Protein AF-A0AA40E5I1-F1 (afdb_monomer_lite)

Foldseek 3Di:
DLLLVCLLQAVVLSLLLQLQADDDDDDPVQPDPDLPSLAQDPCLPPVVPDDVVVQLVVLVVSVVLSVVLNVLLQVLLLVLLVQWAFQVCRPCSCLSVVLSVLSSVLSVLVSVLSVVFWDWDQVPDDRDNSGALLNRPRTDTDGDDDDPVSVVSVVVSVVSVVVSVVSCCNRVVRIDGPDPVVVCVSVVSSVVSNVSSVVSSVRSSVSSSSD

Organism: NCBI:txid1954250

Sequence (211 aa):
TGLLYIVGRRPFLAWLLALDSPSIHFSRAFDYRAPHDIPRGAHPERLNQRPPVLCRLIVVVQYVAAIGSVVNVWLQAWELGIQTFCTVAPNFFLAPALWTVLRVFLHLLSMILVRLRIRRNCGGVEAGEFRLCVTQKGVSVDKFKEGMLFVGVAWFLHILYVAHTLFCTLVFSSFVFIGTRDAVGVLSRLMASAICCRVIIMYEISGLREA

Radius of gyration: 19.29 Å; chains: 1; bounding box: 41×41×53 Å

Secondary structure (DSSP, 8-state):
-HHHHHHHH-HHHHHHHHHH-------GGG--SSGGGS---S-THHHHTS-HHHHHHHHHHHHHHHHHHHHHHHHHHHHHHHHEEESS-TT-TTHHHHHHHHHHHHHHHHHHHHHHHEEEEESS----TTS-GGG-TTEEEEEPPPPHHHHHHHHHHHHHHHHHHHHHHHHHHTEEES-HHHHHHHHHHHHHHHHHHHHHHHHHHHHHHH-

Structure (mmCIF, N/CA/C/O backbone):
data_AF-A0AA40E5I1-F1
#
_entry.id   AF-A0AA40E5I1-F1
#
loop_
_atom_site.group_PDB
_atom_site.id
_atom_site.type_symbol
_atom_site.label_atom_id
_atom_site.label_alt_id
_atom_site.label_comp_id
_atom_site.label_asym_id
_atom_site.label_entity_id
_atom_site.label_seq_id
_atom_site.pdbx_PDB_ins_code
_atom_site.Cartn_x
_atom_site.Cartn_y
_atom_site.Cartn_z
_atom_site.occupancy
_atom_site.B_iso_or_equiv
_atom_site.auth_seq_id
_atom_site.auth_com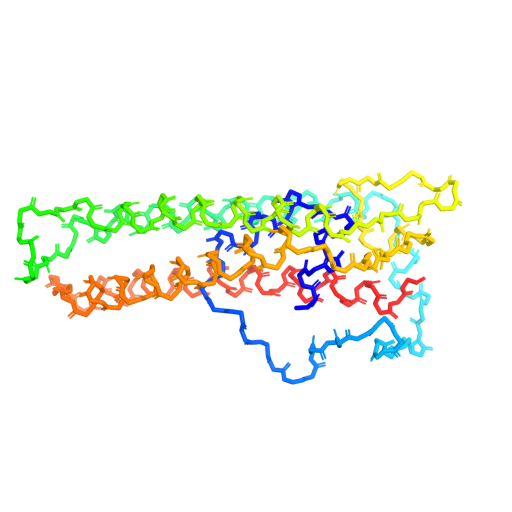p_id
_atom_site.auth_asym_id
_atom_site.auth_atom_id
_atom_site.pdbx_PDB_model_num
ATOM 1 N N . THR A 1 1 ? 12.585 -2.064 -1.015 1.00 47.75 1 THR A N 1
ATOM 2 C CA . THR A 1 1 ? 13.475 -2.055 -2.201 1.00 47.75 1 THR A CA 1
ATOM 3 C C . THR A 1 1 ? 12.876 -2.824 -3.375 1.00 47.75 1 THR A C 1
ATOM 5 O O . THR A 1 1 ? 12.780 -2.232 -4.438 1.00 47.75 1 THR A O 1
ATOM 8 N N . GLY A 1 2 ? 12.336 -4.040 -3.211 1.00 55.56 2 GLY A N 1
ATOM 9 C CA . GLY A 1 2 ? 11.549 -4.717 -4.267 1.00 55.56 2 GLY A CA 1
ATOM 10 C C . GLY A 1 2 ? 10.330 -3.915 -4.762 1.00 55.56 2 GLY A C 1
ATOM 11 O O . GLY A 1 2 ? 10.147 -3.739 -5.963 1.00 55.56 2 GLY A O 1
ATOM 12 N N . LEU A 1 3 ? 9.579 -3.290 -3.842 1.00 65.44 3 LEU A N 1
ATOM 13 C CA . LEU A 1 3 ? 8.501 -2.348 -4.184 1.00 65.44 3 LEU A CA 1
ATOM 14 C C . LEU A 1 3 ? 8.996 -1.178 -5.052 1.00 65.44 3 LEU A C 1
ATOM 16 O O . LEU A 1 3 ? 8.261 -0.725 -5.910 1.00 65.44 3 LEU A O 1
ATOM 20 N N . LEU A 1 4 ? 10.243 -0.715 -4.891 1.00 66.19 4 LEU A N 1
ATOM 21 C CA . LEU A 1 4 ? 10.812 0.382 -5.688 1.00 66.19 4 LEU A CA 1
ATOM 22 C C . LEU A 1 4 ? 10.916 0.002 -7.172 1.00 66.19 4 LEU A C 1
ATOM 24 O O . LEU A 1 4 ? 10.613 0.814 -8.040 1.00 66.19 4 LEU A O 1
ATOM 28 N N . TYR A 1 5 ? 11.317 -1.237 -7.459 1.00 67.31 5 TYR A N 1
ATOM 29 C CA . TYR A 1 5 ? 11.384 -1.758 -8.825 1.00 67.31 5 TYR A CA 1
ATOM 30 C C . TYR A 1 5 ? 9.993 -1.947 -9.427 1.00 67.31 5 TYR A C 1
ATOM 32 O O . TYR A 1 5 ? 9.783 -1.595 -10.587 1.00 67.31 5 TYR A O 1
ATOM 40 N N . ILE A 1 6 ? 9.031 -2.415 -8.623 1.00 73.69 6 ILE A N 1
ATOM 41 C CA . ILE A 1 6 ? 7.625 -2.474 -9.039 1.00 73.69 6 ILE A CA 1
ATOM 42 C C . ILE A 1 6 ? 7.103 -1.052 -9.289 1.00 73.69 6 ILE A C 1
ATOM 44 O O . ILE A 1 6 ? 6.547 -0.813 -10.347 1.00 73.69 6 ILE A O 1
ATOM 48 N N . VAL A 1 7 ? 7.366 -0.065 -8.425 1.00 73.06 7 VAL A N 1
ATOM 49 C CA . VAL A 1 7 ? 7.019 1.353 -8.672 1.00 73.06 7 VAL A CA 1
ATOM 50 C C . VAL A 1 7 ? 7.668 1.860 -9.965 1.00 73.06 7 VAL A C 1
ATOM 52 O O . VAL A 1 7 ? 7.054 2.574 -10.761 1.00 73.06 7 VAL A O 1
ATOM 55 N N . GLY A 1 8 ? 8.906 1.447 -10.216 1.00 72.88 8 GLY A N 1
ATOM 56 C CA . GLY A 1 8 ? 9.648 1.768 -11.424 1.00 72.88 8 GLY A CA 1
ATOM 57 C C . GLY A 1 8 ? 9.057 1.181 -12.705 1.00 72.88 8 GLY A C 1
ATOM 58 O O . GLY A 1 8 ? 9.367 1.707 -13.761 1.00 72.88 8 GLY A O 1
ATOM 59 N N . ARG A 1 9 ? 8.177 0.176 -12.654 1.00 80.12 9 ARG A N 1
ATOM 60 C CA . ARG A 1 9 ? 7.589 -0.482 -13.841 1.00 80.12 9 ARG A CA 1
ATOM 61 C C . ARG A 1 9 ? 6.060 -0.395 -13.899 1.00 80.12 9 ARG A C 1
ATOM 63 O O . ARG A 1 9 ? 5.503 -0.057 -14.940 1.00 80.12 9 ARG A O 1
ATOM 70 N N . ARG A 1 10 ? 5.406 -0.621 -12.762 1.00 85.31 10 ARG A N 1
ATOM 71 C CA . ARG A 1 10 ? 3.957 -0.634 -12.515 1.00 85.31 10 ARG A CA 1
ATOM 72 C C . ARG A 1 10 ? 3.572 0.146 -11.249 1.00 85.31 10 ARG A C 1
ATOM 74 O O . ARG A 1 10 ? 3.307 -0.423 -10.184 1.00 85.31 10 ARG A O 1
ATOM 81 N N . PRO A 1 11 ? 3.623 1.475 -11.311 1.00 83.56 11 PRO A N 1
ATOM 82 C CA . PRO A 1 11 ? 3.452 2.319 -10.150 1.00 83.56 11 PRO A CA 1
ATOM 83 C C . PRO A 1 11 ? 2.036 2.286 -9.580 1.00 83.56 11 PRO A C 1
ATOM 85 O O . PRO A 1 11 ? 1.909 2.412 -8.367 1.00 83.56 11 PRO A O 1
ATOM 88 N N . PHE A 1 12 ? 0.989 2.123 -10.392 1.00 86.44 12 PHE A N 1
ATOM 89 C CA . PHE A 1 12 ? -0.374 2.081 -9.852 1.00 86.44 12 PHE A CA 1
ATOM 90 C C . PHE A 1 12 ? -0.615 0.789 -9.065 1.00 86.44 12 PHE A C 1
ATOM 92 O O . PHE A 1 12 ? -1.098 0.848 -7.935 1.00 86.44 12 PHE A O 1
ATOM 99 N N . LEU A 1 13 ? -0.160 -0.356 -9.584 1.00 87.75 13 LEU A N 1
ATOM 100 C CA . LEU A 1 13 ? -0.174 -1.612 -8.828 1.00 87.75 13 LEU A CA 1
ATOM 101 C C . LEU A 1 13 ? 0.631 -1.492 -7.526 1.00 87.75 13 LEU A C 1
ATOM 103 O O . LEU A 1 13 ? 0.151 -1.873 -6.463 1.00 87.75 13 LEU A O 1
ATOM 107 N N . ALA A 1 14 ? 1.840 -0.929 -7.589 1.00 84.94 14 ALA A N 1
ATOM 108 C CA . ALA A 1 14 ? 2.672 -0.748 -6.403 1.00 84.94 14 ALA A CA 1
ATOM 109 C C . ALA A 1 14 ? 2.014 0.147 -5.344 1.00 84.94 14 ALA A C 1
ATOM 111 O O . ALA A 1 14 ? 2.179 -0.098 -4.152 1.00 84.94 14 ALA A O 1
ATOM 112 N N . TRP A 1 15 ? 1.272 1.170 -5.768 1.00 85.19 15 TRP A N 1
ATOM 113 C CA . TRP A 1 15 ? 0.531 2.040 -4.864 1.00 85.19 15 TRP A CA 1
ATOM 114 C C . TRP A 1 15 ? -0.616 1.295 -4.178 1.00 85.19 15 TRP A C 1
ATOM 116 O O . TRP A 1 15 ? -0.688 1.342 -2.955 1.00 85.19 15 TRP A O 1
ATOM 126 N N . LEU A 1 16 ? -1.429 0.527 -4.916 1.00 88.44 16 LEU A N 1
ATOM 127 C CA . LEU A 1 16 ? -2.484 -0.316 -4.327 1.00 88.44 16 LEU A CA 1
ATOM 128 C C . LEU A 1 16 ? -1.919 -1.298 -3.289 1.00 88.44 16 LEU A C 1
ATOM 130 O O . LEU A 1 16 ? -2.426 -1.393 -2.175 1.00 88.44 16 LEU A O 1
ATOM 134 N N . LEU A 1 17 ? -0.814 -1.970 -3.622 1.00 86.56 17 LEU A N 1
ATOM 135 C CA . LEU A 1 17 ? -0.141 -2.905 -2.714 1.00 86.56 17 LEU A CA 1
ATOM 136 C C . LEU A 1 17 ? 0.448 -2.202 -1.477 1.00 86.56 17 LEU A C 1
ATOM 138 O O . LEU A 1 17 ? 0.515 -2.793 -0.399 1.00 86.56 17 LEU A O 1
ATOM 142 N N . ALA A 1 18 ? 0.872 -0.943 -1.618 1.00 82.12 18 ALA A N 1
ATOM 143 C CA . ALA A 1 18 ? 1.362 -0.132 -0.507 1.00 82.12 18 ALA A CA 1
ATOM 144 C C . ALA A 1 18 ? 0.233 0.331 0.427 1.00 82.12 18 ALA A C 1
ATOM 146 O O . ALA A 1 18 ? 0.450 0.392 1.632 1.00 82.12 18 ALA A O 1
ATOM 147 N N . LEU A 1 19 ? -0.964 0.615 -0.101 1.00 84.19 19 LEU A N 1
ATOM 148 C CA . LEU A 1 19 ? -2.135 0.943 0.721 1.00 84.19 19 LEU A CA 1
ATOM 149 C C . LEU A 1 19 ? -2.529 -0.218 1.640 1.00 84.19 19 LEU A C 1
ATOM 151 O O . LEU A 1 19 ? -2.919 0.002 2.789 1.00 84.19 19 LEU A O 1
ATOM 155 N N . ASP A 1 20 ? -2.401 -1.444 1.141 1.00 79.94 20 ASP A N 1
ATOM 156 C CA . ASP A 1 20 ? -2.775 -2.645 1.875 1.00 79.94 20 ASP A CA 1
ATOM 157 C C . ASP A 1 20 ? -1.735 -3.050 2.930 1.00 79.94 20 ASP A C 1
ATOM 159 O O . ASP A 1 20 ? -2.101 -3.313 4.071 1.00 79.94 20 ASP A O 1
ATOM 163 N N . SER A 1 21 ? -0.438 -3.047 2.596 1.00 68.88 21 SER A N 1
ATOM 164 C CA . SER A 1 21 ? 0.607 -3.651 3.437 1.00 68.88 21 SER A CA 1
ATOM 165 C C . SER A 1 21 ? 1.019 -2.778 4.639 1.00 68.88 21 SER A C 1
ATOM 167 O O . SER A 1 21 ? 1.764 -1.810 4.464 1.00 68.88 21 SER A O 1
ATOM 169 N N . PRO A 1 22 ? 0.683 -3.154 5.892 1.00 53.50 22 PRO A N 1
ATOM 170 C CA . PRO A 1 22 ? 1.297 -2.559 7.067 1.00 53.50 22 PRO A CA 1
ATOM 171 C C . PRO A 1 22 ? 2.695 -3.173 7.249 1.00 53.50 22 PRO A C 1
ATOM 173 O O . PRO A 1 22 ? 2.848 -4.387 7.375 1.00 53.50 22 PRO A O 1
ATOM 176 N N . SER A 1 23 ? 3.726 -2.334 7.294 1.00 52.34 23 SER A N 1
ATOM 177 C CA . SER A 1 23 ? 5.127 -2.697 7.557 1.00 52.34 23 SER A CA 1
ATOM 178 C C . SER A 1 23 ? 5.922 -3.289 6.382 1.00 52.34 23 SER A C 1
ATOM 180 O O . SER A 1 23 ? 5.686 -4.387 5.875 1.00 52.34 23 SER A O 1
ATOM 182 N N . ILE A 1 24 ? 6.935 -2.515 5.985 1.00 42.94 24 ILE A N 1
ATOM 183 C CA . ILE A 1 24 ? 7.918 -2.786 4.936 1.00 42.94 24 ILE A CA 1
ATOM 184 C C . ILE A 1 24 ? 9.155 -3.405 5.602 1.00 42.94 24 ILE A C 1
ATOM 186 O O . ILE A 1 24 ? 10.200 -2.770 5.689 1.00 42.94 24 ILE A O 1
ATOM 190 N N . HIS A 1 25 ? 9.050 -4.629 6.112 1.00 42.91 25 HIS A N 1
ATOM 191 C CA . HIS A 1 25 ? 10.238 -5.416 6.448 1.00 42.91 25 HIS A CA 1
ATOM 192 C C . HIS A 1 25 ? 10.091 -6.811 5.860 1.00 42.91 25 HIS A C 1
ATOM 194 O O . HIS A 1 25 ? 9.353 -7.661 6.354 1.00 42.91 25 HIS A O 1
ATOM 200 N N . PHE A 1 26 ? 10.776 -7.009 4.739 1.00 42.06 26 PHE A N 1
ATOM 201 C CA . PHE A 1 26 ? 10.912 -8.308 4.107 1.00 42.06 26 PHE A CA 1
ATOM 202 C C . PHE A 1 26 ? 11.959 -9.124 4.866 1.00 42.06 26 PHE A C 1
ATOM 204 O O . PHE A 1 26 ? 12.934 -8.582 5.386 1.00 42.06 26 PHE A O 1
ATOM 211 N N . SER A 1 27 ? 11.776 -10.444 4.879 1.00 42.09 27 SER A N 1
ATOM 212 C CA . SER A 1 27 ? 12.875 -11.377 5.121 1.00 42.09 27 SER A CA 1
ATOM 213 C C . SER A 1 27 ? 14.082 -10.974 4.263 1.00 42.09 27 SER A C 1
ATOM 215 O O . SER A 1 27 ? 13.932 -10.663 3.077 1.00 42.09 27 SER A O 1
ATOM 217 N N . ARG A 1 28 ? 15.278 -10.999 4.866 1.00 46.94 28 ARG A N 1
ATOM 218 C CA . ARG A 1 28 ? 16.572 -10.636 4.255 1.00 46.94 28 ARG A CA 1
ATOM 219 C C . ARG A 1 28 ? 16.822 -11.311 2.896 1.00 46.94 28 ARG A C 1
ATOM 221 O O . ARG A 1 28 ? 17.585 -10.784 2.099 1.00 46.94 28 ARG A O 1
ATOM 228 N N . ALA A 1 29 ? 16.147 -12.429 2.614 1.00 47.44 29 ALA A N 1
ATOM 229 C CA . ALA A 1 29 ? 16.202 -13.156 1.346 1.00 47.44 29 ALA A CA 1
ATOM 230 C C . ALA A 1 29 ? 15.663 -12.381 0.121 1.00 47.44 29 ALA A C 1
ATOM 232 O O . ALA A 1 29 ? 15.927 -12.794 -1.005 1.00 47.44 29 ALA A O 1
ATOM 233 N N . PHE A 1 30 ? 14.925 -11.279 0.318 1.00 48.88 30 PHE A N 1
ATOM 234 C CA . PHE A 1 30 ? 14.294 -10.506 -0.766 1.00 48.88 30 PHE A CA 1
ATOM 235 C C . PHE A 1 30 ? 14.614 -8.999 -0.728 1.00 48.88 30 PHE A C 1
ATOM 237 O O . PHE A 1 30 ? 14.007 -8.214 -1.463 1.00 48.88 30 PHE A O 1
ATOM 244 N N . ASP A 1 31 ? 15.551 -8.576 0.127 1.00 51.62 31 ASP A N 1
ATOM 245 C CA . ASP A 1 31 ? 16.017 -7.188 0.189 1.00 51.62 31 ASP A CA 1
ATOM 246 C C . ASP A 1 31 ? 17.188 -6.979 -0.780 1.00 51.62 31 ASP A C 1
ATOM 248 O O . ASP A 1 31 ? 18.359 -7.041 -0.413 1.00 51.62 31 ASP A O 1
ATOM 252 N N . TYR A 1 32 ? 16.865 -6.766 -2.055 1.00 52.72 32 TYR A N 1
ATOM 253 C CA . TYR A 1 32 ? 17.865 -6.474 -3.082 1.00 52.72 32 TYR A CA 1
ATOM 254 C C . TYR A 1 32 ? 18.205 -4.979 -3.053 1.00 52.72 32 TYR A C 1
ATOM 256 O O . TYR A 1 32 ? 17.367 -4.129 -3.379 1.00 52.72 32 TYR A O 1
ATOM 264 N N . ARG A 1 33 ? 19.426 -4.634 -2.623 1.00 49.34 33 ARG A N 1
ATOM 265 C CA . ARG A 1 33 ? 19.886 -3.237 -2.516 1.00 49.34 33 ARG A CA 1
ATOM 266 C C . ARG A 1 33 ? 20.249 -2.662 -3.886 1.00 49.34 33 ARG A C 1
ATOM 268 O O . ARG A 1 33 ? 20.001 -1.471 -4.130 1.00 49.34 33 ARG A O 1
ATOM 275 N N . ALA A 1 34 ? 20.748 -3.505 -4.785 1.00 51.56 34 ALA A N 1
ATOM 276 C CA . ALA A 1 34 ? 21.166 -3.156 -6.133 1.00 51.56 34 ALA A CA 1
ATOM 277 C C . ALA A 1 34 ? 20.636 -4.148 -7.197 1.00 51.56 34 ALA A C 1
ATOM 279 O O . ALA A 1 34 ? 20.343 -5.300 -6.882 1.00 51.56 34 ALA A O 1
ATOM 280 N N . PRO A 1 35 ? 20.521 -3.732 -8.476 1.00 51.50 35 PRO A N 1
ATOM 281 C CA . PRO A 1 35 ? 19.976 -4.582 -9.539 1.00 51.50 35 PRO A CA 1
ATOM 282 C C . PRO A 1 35 ? 20.815 -5.839 -9.810 1.00 51.50 35 PRO A C 1
ATOM 284 O O . PRO A 1 35 ? 20.288 -6.819 -10.324 1.00 51.50 35 PRO A O 1
ATOM 287 N N . HIS A 1 36 ? 22.104 -5.816 -9.460 1.00 55.62 36 HIS A N 1
ATOM 288 C CA . HIS A 1 36 ? 23.002 -6.966 -9.575 1.00 55.62 36 HIS A CA 1
ATOM 289 C C . HIS A 1 36 ? 22.839 -7.985 -8.439 1.00 55.62 36 HIS A C 1
ATOM 291 O O . HIS A 1 36 ? 23.281 -9.119 -8.590 1.00 55.62 36 HIS A O 1
ATOM 297 N N . ASP A 1 37 ? 22.185 -7.608 -7.335 1.00 58.22 37 ASP A N 1
ATOM 298 C CA . ASP A 1 37 ? 21.943 -8.511 -6.206 1.00 58.22 37 ASP A CA 1
ATOM 299 C C . ASP A 1 37 ? 20.815 -9.507 -6.499 1.00 58.22 37 ASP A C 1
ATOM 301 O O . ASP A 1 37 ? 20.676 -10.494 -5.781 1.00 58.22 37 ASP A O 1
ATOM 305 N N . ILE A 1 38 ? 19.994 -9.250 -7.528 1.00 60.91 38 ILE A N 1
ATOM 306 C CA . ILE A 1 38 ? 18.929 -10.152 -7.974 1.00 60.91 38 ILE A CA 1
ATOM 307 C C . ILE A 1 38 ? 19.606 -11.302 -8.735 1.00 60.91 38 ILE A C 1
ATOM 309 O O . ILE A 1 38 ? 20.028 -11.106 -9.879 1.00 60.91 38 ILE A O 1
ATOM 313 N N . PRO A 1 39 ? 19.735 -12.509 -8.151 1.00 55.31 39 PRO A N 1
ATOM 314 C CA . PRO A 1 39 ? 20.476 -13.584 -8.789 1.00 55.31 39 PRO A CA 1
ATOM 315 C C . PRO A 1 39 ? 19.653 -14.055 -9.980 1.00 55.31 39 PRO A C 1
ATOM 317 O O . PRO A 1 39 ? 18.561 -14.580 -9.769 1.00 55.31 39 PRO A O 1
ATOM 320 N N . ARG A 1 40 ? 20.138 -13.886 -11.214 1.00 60.00 40 ARG A N 1
ATOM 321 C CA . ARG A 1 40 ? 19.439 -14.400 -12.404 1.00 60.00 40 ARG A CA 1
ATOM 322 C C . ARG A 1 40 ? 19.149 -15.889 -12.205 1.00 60.00 40 ARG A C 1
ATOM 324 O O . ARG A 1 40 ? 20.041 -16.654 -11.837 1.00 60.00 40 ARG A O 1
ATOM 331 N N . GLY A 1 41 ? 17.884 -16.284 -12.337 1.00 56.22 41 GLY A N 1
ATOM 332 C CA . GLY A 1 41 ? 17.486 -17.681 -12.161 1.00 56.22 41 GLY A CA 1
ATOM 333 C C . GLY A 1 41 ? 18.175 -18.586 -13.189 1.00 56.22 41 GLY A C 1
ATOM 334 O O . GLY A 1 41 ? 18.365 -18.183 -14.330 1.00 56.22 41 GLY A O 1
ATOM 335 N N . ALA A 1 42 ? 18.514 -19.820 -12.799 1.00 51.59 42 ALA A N 1
ATOM 336 C CA . ALA A 1 42 ? 19.153 -20.811 -13.676 1.00 51.59 42 ALA A CA 1
ATOM 337 C C . ALA A 1 42 ? 18.254 -21.296 -14.839 1.00 51.59 42 ALA A C 1
ATOM 339 O O . ALA A 1 42 ? 18.742 -21.935 -15.765 1.00 51.59 42 ALA A O 1
ATOM 340 N N . HIS A 1 43 ? 16.951 -20.978 -14.817 1.00 51.81 43 HIS A N 1
ATOM 341 C CA . HIS A 1 43 ? 15.981 -21.360 -15.850 1.00 51.81 43 HIS A CA 1
ATOM 342 C C . HIS A 1 43 ? 15.042 -20.196 -16.224 1.00 51.81 43 HIS A C 1
ATOM 344 O O . HIS A 1 43 ? 13.857 -20.237 -15.893 1.00 51.81 43 HIS A O 1
ATOM 350 N N . PRO A 1 44 ? 15.537 -19.168 -16.935 1.00 53.12 44 PRO A N 1
ATOM 351 C CA . PRO A 1 44 ? 14.750 -17.991 -17.331 1.00 53.12 44 PRO A CA 1
ATOM 352 C C . PRO A 1 44 ? 13.641 -18.292 -18.362 1.00 53.12 44 PRO A C 1
ATOM 354 O O . PRO A 1 44 ? 12.830 -17.430 -18.697 1.00 53.12 44 PRO A O 1
ATOM 357 N N . GLU A 1 45 ? 13.591 -19.509 -18.906 1.00 53.91 45 GLU A N 1
ATOM 358 C CA . GLU A 1 45 ? 12.718 -19.825 -20.038 1.00 53.91 45 GLU A CA 1
ATOM 359 C C . GLU A 1 45 ? 11.272 -20.169 -19.647 1.00 53.91 45 GLU A C 1
ATOM 361 O O . GLU A 1 45 ? 10.353 -19.884 -20.415 1.00 53.91 45 GLU A O 1
ATOM 366 N N . ARG A 1 46 ? 11.017 -20.729 -18.454 1.00 53.59 46 ARG A N 1
ATOM 367 C CA . ARG A 1 46 ? 9.701 -21.329 -18.141 1.00 53.59 46 ARG A CA 1
ATOM 368 C C . ARG A 1 46 ? 8.574 -20.316 -17.905 1.00 53.59 46 ARG A C 1
ATOM 370 O O . ARG A 1 46 ? 7.447 -20.568 -18.325 1.00 53.59 46 ARG A O 1
ATOM 377 N N . LEU A 1 47 ? 8.831 -19.173 -17.261 1.00 58.66 47 LEU A N 1
ATOM 378 C CA . LEU A 1 47 ? 7.811 -18.119 -17.108 1.00 58.66 47 LEU A CA 1
ATOM 379 C C . LEU A 1 47 ? 7.679 -17.234 -18.355 1.00 58.66 47 LEU A C 1
ATOM 381 O O . LEU A 1 47 ? 6.597 -16.702 -18.606 1.00 58.66 47 LEU A O 1
ATOM 385 N N . ASN A 1 48 ? 8.739 -17.119 -19.159 1.00 60.16 48 ASN A N 1
ATOM 386 C CA . ASN A 1 48 ? 8.754 -16.313 -20.381 1.00 60.16 48 ASN A CA 1
ATOM 387 C C . ASN A 1 48 ? 8.010 -16.972 -21.564 1.00 60.16 48 ASN A C 1
ATOM 389 O O . ASN A 1 48 ? 7.630 -16.282 -22.504 1.00 60.16 48 ASN A O 1
ATOM 393 N N . GLN A 1 49 ? 7.761 -18.284 -21.514 1.00 65.81 49 GLN A N 1
ATOM 394 C CA . GLN A 1 49 ? 7.013 -19.032 -22.539 1.00 65.81 49 GLN A CA 1
ATOM 395 C C . GLN A 1 49 ? 5.482 -18.993 -22.355 1.00 65.81 49 GLN A C 1
ATOM 397 O O . GLN A 1 49 ? 4.748 -19.646 -23.097 1.00 65.81 49 GLN A O 1
ATOM 402 N N . ARG A 1 50 ? 4.961 -18.253 -21.366 1.00 75.94 50 ARG A N 1
ATOM 403 C CA . ARG A 1 50 ? 3.511 -18.197 -21.122 1.00 75.94 50 ARG A CA 1
ATOM 404 C C . ARG A 1 50 ? 2.779 -17.503 -22.277 1.00 75.94 50 ARG A C 1
ATOM 406 O O . ARG A 1 50 ? 3.217 -16.441 -22.723 1.00 75.94 50 ARG A O 1
ATOM 413 N N . PRO A 1 51 ? 1.626 -18.037 -22.724 1.00 83.38 51 PRO A N 1
ATOM 414 C CA . PRO A 1 51 ? 0.863 -17.407 -23.790 1.00 83.38 51 PRO A CA 1
ATOM 415 C C . PRO A 1 51 ? 0.377 -16.014 -23.353 1.00 83.38 51 PRO A C 1
ATOM 417 O O . PRO A 1 51 ? 0.019 -15.815 -22.186 1.00 83.38 51 PRO A O 1
ATOM 420 N N . PRO A 1 52 ? 0.286 -15.042 -24.279 1.00 83.31 52 PRO A N 1
ATOM 421 C CA . PRO A 1 52 ? -0.035 -13.651 -23.950 1.00 83.31 52 PRO A CA 1
ATOM 422 C C . PRO A 1 52 ? -1.416 -13.489 -23.296 1.00 83.31 52 PRO A C 1
ATOM 424 O O . PRO A 1 52 ? -1.626 -12.563 -22.514 1.00 83.31 52 PRO A O 1
ATOM 427 N N . VAL A 1 53 ? -2.351 -14.403 -23.578 1.00 88.00 53 VAL A N 1
ATOM 428 C CA . VAL A 1 53 ? -3.679 -14.450 -22.945 1.00 88.00 53 VAL A CA 1
ATOM 429 C C . VAL A 1 53 ? -3.568 -14.750 -21.449 1.00 88.00 53 VAL A C 1
ATOM 431 O O . VAL A 1 53 ? -4.160 -14.033 -20.644 1.00 88.00 53 VAL A O 1
ATOM 434 N N . LEU A 1 54 ? -2.765 -15.748 -21.064 1.00 89.12 54 LEU A N 1
ATOM 435 C CA . LEU A 1 54 ? -2.554 -16.107 -19.660 1.00 89.12 54 LEU A CA 1
ATOM 436 C C . LEU A 1 54 ? -1.875 -14.963 -18.900 1.00 89.12 54 LEU A C 1
ATOM 438 O O . LEU A 1 54 ? -2.276 -14.641 -17.787 1.00 89.12 54 LEU A O 1
ATOM 442 N N . CYS A 1 55 ? -0.897 -14.296 -19.518 1.00 86.75 55 CYS A N 1
ATOM 443 C CA . CYS A 1 55 ? -0.248 -13.129 -18.923 1.00 86.75 55 CYS A CA 1
ATOM 444 C C . CYS A 1 55 ? -1.244 -11.996 -18.635 1.00 86.75 55 CYS A C 1
ATOM 446 O O . CYS A 1 55 ? -1.205 -11.416 -17.551 1.00 86.75 55 CYS A O 1
ATOM 448 N N . ARG A 1 56 ? -2.166 -11.707 -19.566 1.00 88.38 56 ARG A N 1
ATOM 449 C CA . ARG A 1 56 ? -3.233 -10.716 -19.349 1.00 88.38 56 ARG A CA 1
ATOM 450 C C . ARG A 1 56 ? -4.189 -11.135 -18.237 1.00 88.38 56 ARG A C 1
ATOM 452 O O . ARG A 1 56 ? -4.521 -10.306 -17.397 1.00 88.38 56 ARG A O 1
ATOM 459 N N . LEU A 1 57 ? -4.584 -12.407 -18.195 1.00 91.81 57 LEU A N 1
ATOM 460 C CA . LEU A 1 57 ? -5.455 -12.929 -17.140 1.00 91.81 57 LEU A CA 1
ATOM 461 C C . LEU A 1 57 ? -4.810 -12.776 -15.759 1.00 91.81 57 LEU A C 1
ATOM 463 O O . LEU A 1 57 ? -5.461 -12.309 -14.831 1.00 91.81 57 LEU A O 1
ATOM 467 N N . ILE A 1 58 ? -3.516 -13.081 -15.634 1.00 91.56 58 ILE A N 1
ATOM 468 C CA . ILE A 1 58 ? -2.778 -12.901 -14.377 1.00 91.56 58 ILE A CA 1
ATOM 469 C C . ILE A 1 58 ? -2.767 -11.428 -13.957 1.00 91.56 58 ILE A C 1
ATOM 471 O O . ILE A 1 58 ? -3.006 -11.137 -12.790 1.00 91.56 58 ILE A O 1
ATOM 475 N N . VAL A 1 59 ? -2.539 -10.495 -14.888 1.00 91.69 59 VAL A N 1
ATOM 476 C CA . VAL A 1 59 ? -2.600 -9.054 -14.585 1.00 91.69 59 VAL A CA 1
ATOM 477 C C . VAL A 1 59 ? -3.983 -8.657 -14.068 1.00 91.69 59 VAL A C 1
ATOM 479 O O . VAL A 1 59 ? -4.073 -7.963 -13.059 1.00 91.69 59 VAL A O 1
ATOM 482 N N . VAL A 1 60 ? -5.058 -9.114 -14.717 1.00 93.25 60 VAL A N 1
ATOM 483 C CA . VAL A 1 60 ? -6.433 -8.838 -14.266 1.00 93.25 60 VAL A CA 1
ATOM 484 C C . VAL A 1 60 ? -6.653 -9.375 -12.852 1.00 93.25 60 VAL A C 1
ATOM 486 O O . VAL A 1 60 ? -7.121 -8.637 -11.989 1.00 93.25 60 VAL A O 1
ATOM 489 N N . VAL A 1 61 ? -6.249 -10.619 -12.587 1.00 94.19 61 VAL A N 1
ATOM 490 C CA . VAL A 1 61 ? -6.355 -11.239 -11.257 1.00 94.19 61 VAL A CA 1
ATOM 491 C C . VAL A 1 61 ? -5.574 -10.447 -10.205 1.00 94.19 61 VAL A C 1
ATOM 493 O O . VAL A 1 61 ? -6.098 -10.221 -9.119 1.00 94.19 61 VAL A O 1
ATOM 496 N N . GLN A 1 62 ? -4.366 -9.968 -10.518 1.00 93.00 62 GLN A N 1
ATOM 497 C CA . GLN A 1 62 ? -3.574 -9.137 -9.603 1.00 93.00 62 GLN A CA 1
ATOM 498 C C . GLN A 1 62 ? -4.288 -7.835 -9.238 1.00 93.00 62 GLN A C 1
ATOM 500 O O . GLN A 1 62 ? -4.319 -7.476 -8.064 1.00 93.00 62 GLN A O 1
ATOM 505 N N . TYR A 1 63 ? -4.869 -7.133 -10.216 1.00 93.25 63 TYR A N 1
ATOM 506 C CA . TYR A 1 63 ? -5.592 -5.888 -9.949 1.00 93.25 63 TYR A CA 1
ATOM 507 C C . TYR A 1 63 ? -6.875 -6.124 -9.163 1.00 93.25 63 TYR A C 1
ATOM 509 O O . TYR A 1 63 ? -7.129 -5.397 -8.209 1.00 93.25 63 TYR A O 1
ATOM 517 N N . VAL A 1 64 ? -7.660 -7.144 -9.518 1.00 94.94 64 VAL A N 1
ATOM 518 C CA . VAL A 1 64 ? -8.882 -7.489 -8.778 1.00 94.94 64 VAL A CA 1
ATOM 519 C C . VAL A 1 64 ? -8.545 -7.851 -7.332 1.00 94.94 64 VAL A C 1
ATOM 521 O O . VAL A 1 64 ? -9.185 -7.344 -6.416 1.00 94.94 64 VAL A O 1
ATOM 524 N N . ALA A 1 65 ? -7.506 -8.659 -7.117 1.00 93.38 65 ALA A N 1
ATOM 525 C CA . ALA A 1 65 ? -7.055 -9.033 -5.782 1.00 93.38 65 ALA A CA 1
ATOM 526 C C . ALA A 1 65 ? -6.533 -7.827 -4.979 1.00 93.38 65 ALA A C 1
ATOM 528 O O . ALA A 1 65 ? -6.913 -7.666 -3.824 1.00 93.38 65 ALA A O 1
ATOM 529 N N . ALA A 1 66 ? -5.725 -6.952 -5.590 1.00 91.88 66 ALA A N 1
ATOM 530 C CA . ALA A 1 66 ? -5.189 -5.758 -4.931 1.00 91.88 66 ALA A CA 1
ATOM 531 C C . ALA A 1 66 ? -6.275 -4.714 -4.615 1.00 91.88 66 ALA A C 1
ATOM 533 O O . ALA A 1 66 ? -6.263 -4.098 -3.556 1.00 91.88 66 ALA A O 1
ATOM 534 N N . ILE A 1 67 ? -7.241 -4.508 -5.511 1.00 92.88 67 ILE A N 1
ATOM 535 C CA . ILE A 1 67 ? -8.383 -3.623 -5.242 1.00 92.88 67 ILE A CA 1
ATOM 536 C C . ILE A 1 67 ? -9.258 -4.233 -4.145 1.00 92.88 67 ILE A C 1
ATOM 538 O O . ILE A 1 67 ? -9.637 -3.537 -3.206 1.00 92.88 67 ILE A O 1
ATOM 542 N N . GLY A 1 68 ? -9.538 -5.535 -4.233 1.00 92.75 68 GLY A N 1
ATOM 543 C CA . GLY A 1 68 ? -10.305 -6.262 -3.226 1.00 92.75 68 GLY A CA 1
ATOM 544 C C . GLY A 1 68 ? -9.670 -6.177 -1.840 1.00 92.75 68 GLY A C 1
ATOM 545 O O . GLY A 1 68 ? -10.380 -5.955 -0.861 1.00 92.75 68 GLY A O 1
ATOM 546 N N . SER A 1 69 ? -8.343 -6.272 -1.746 1.00 90.56 69 SER A N 1
ATOM 547 C CA . SER A 1 69 ? -7.634 -6.157 -0.472 1.00 90.56 69 SER A CA 1
ATOM 548 C C . SER A 1 69 ? -7.736 -4.743 0.115 1.00 90.56 69 SER A C 1
ATOM 550 O O . SER A 1 69 ? -8.061 -4.607 1.294 1.00 90.56 69 SER A O 1
ATOM 552 N N . VAL A 1 70 ? -7.584 -3.695 -0.708 1.00 90.06 70 VAL A N 1
ATOM 553 C CA . VAL A 1 70 ? -7.740 -2.289 -0.290 1.00 90.06 70 VAL A CA 1
ATOM 554 C C . VAL A 1 70 ? -9.162 -2.003 0.191 1.00 90.06 70 VAL A C 1
ATOM 556 O O . VAL A 1 70 ? -9.344 -1.393 1.246 1.00 90.06 70 VAL A O 1
ATOM 559 N N . VAL A 1 71 ? -10.175 -2.473 -0.541 1.00 91.56 71 VAL A N 1
ATOM 560 C CA . VAL A 1 71 ? -11.582 -2.349 -0.127 1.00 91.56 71 VAL A CA 1
ATOM 561 C C . VAL A 1 71 ? -11.815 -3.086 1.191 1.00 91.56 71 VAL A C 1
ATOM 563 O O . VAL A 1 71 ? -12.461 -2.547 2.083 1.00 91.56 71 VAL A O 1
ATOM 566 N N . ASN A 1 72 ? -11.246 -4.281 1.356 1.00 91.56 72 ASN A N 1
ATOM 567 C CA . ASN A 1 72 ? -11.352 -5.049 2.594 1.00 91.56 72 ASN A CA 1
ATOM 568 C C . ASN A 1 72 ? -10.707 -4.319 3.789 1.00 91.56 72 ASN A C 1
ATOM 570 O O . ASN A 1 72 ? -11.293 -4.293 4.868 1.00 91.56 72 ASN A O 1
ATOM 574 N N . VAL A 1 73 ? -9.551 -3.671 3.603 1.00 88.56 73 VAL A N 1
ATOM 575 C CA . VAL A 1 73 ? -8.920 -2.830 4.639 1.00 88.56 73 VAL A CA 1
ATOM 576 C C . VAL A 1 73 ? -9.806 -1.636 4.994 1.00 88.56 73 VAL A C 1
ATOM 578 O O . VAL A 1 73 ? -9.969 -1.324 6.173 1.00 88.56 73 VAL A O 1
ATOM 581 N N . TRP A 1 74 ? -10.406 -0.984 3.996 1.00 87.69 74 TRP A N 1
ATOM 582 C CA . TRP A 1 74 ? -11.311 0.145 4.217 1.00 87.69 74 TRP A CA 1
ATOM 583 C C . TRP A 1 74 ? -12.565 -0.261 4.999 1.00 87.69 74 TRP A C 1
ATOM 585 O O . TRP A 1 74 ? -12.913 0.376 5.993 1.00 87.69 74 TRP A O 1
ATOM 595 N N . LEU A 1 75 ? -13.220 -1.351 4.589 1.00 89.19 75 LEU A N 1
ATOM 596 C CA . LEU A 1 75 ? -14.400 -1.883 5.272 1.00 89.19 75 LEU A CA 1
ATOM 597 C C . LEU A 1 75 ? -14.077 -2.304 6.707 1.00 89.19 75 LEU A C 1
ATOM 599 O O . LEU A 1 75 ? -14.845 -2.004 7.613 1.00 89.19 75 LEU A O 1
ATOM 603 N N . GLN A 1 76 ? -12.919 -2.918 6.943 1.00 87.44 76 GLN A N 1
ATOM 604 C CA . GLN A 1 76 ? -12.495 -3.263 8.300 1.00 87.44 76 GLN A CA 1
ATOM 605 C C . GLN A 1 76 ? -12.186 -2.040 9.159 1.00 87.44 76 GLN A C 1
ATOM 607 O O . GLN A 1 76 ? -12.489 -2.052 10.346 1.00 87.44 76 GLN A O 1
ATOM 612 N N . ALA A 1 77 ? -11.609 -0.976 8.595 1.00 85.56 77 ALA A N 1
ATOM 613 C CA . ALA A 1 77 ? -11.421 0.270 9.333 1.00 85.56 77 ALA A CA 1
ATOM 614 C C . ALA A 1 77 ? -12.771 0.855 9.776 1.00 85.56 77 ALA A C 1
ATOM 616 O O . ALA A 1 77 ? -12.903 1.327 10.904 1.00 85.56 77 ALA A O 1
ATOM 617 N N . TRP A 1 78 ? -13.787 0.768 8.918 1.00 84.81 78 TRP A N 1
ATOM 618 C CA . TRP A 1 78 ? -15.152 1.146 9.267 1.00 84.81 78 TRP A CA 1
ATOM 619 C C . TRP A 1 78 ? -15.756 0.245 10.356 1.00 84.81 78 TRP A C 1
ATOM 621 O O . TRP A 1 78 ? -16.256 0.758 11.355 1.00 84.81 78 TRP A O 1
ATOM 631 N N . GLU A 1 79 ? -15.657 -1.082 10.211 1.00 85.94 79 GLU A N 1
ATOM 632 C CA . GLU A 1 79 ? -16.122 -2.052 11.218 1.00 85.94 79 GLU A CA 1
ATOM 633 C C . GLU A 1 79 ? -15.457 -1.803 12.582 1.00 85.94 79 GLU A C 1
ATOM 635 O O . GLU A 1 79 ? -16.149 -1.728 13.596 1.00 85.94 79 GLU A O 1
ATOM 640 N N . LEU A 1 80 ? -14.140 -1.571 12.605 1.00 83.94 80 LEU A N 1
ATOM 641 C CA . LEU A 1 80 ? -13.385 -1.235 13.816 1.00 83.94 80 LEU A CA 1
ATOM 642 C C . LEU A 1 80 ? -13.921 0.022 14.500 1.00 83.94 80 LEU A C 1
ATOM 644 O O . LEU A 1 80 ? -14.023 0.045 15.722 1.00 83.94 80 LEU A O 1
ATOM 648 N N . GLY A 1 81 ? -14.291 1.053 13.738 1.00 81.12 81 GLY A N 1
ATOM 649 C CA . GLY A 1 81 ? -14.812 2.301 14.303 1.00 81.12 81 GLY A CA 1
ATOM 650 C C . GLY A 1 81 ? -16.151 2.141 15.020 1.00 81.12 81 GLY A C 1
ATOM 651 O O . GLY A 1 81 ? -16.427 2.882 15.957 1.00 81.12 81 GLY A O 1
ATOM 652 N N . ILE A 1 82 ? -16.966 1.166 14.610 1.00 83.50 82 ILE A N 1
ATOM 653 C CA . ILE A 1 82 ? -18.286 0.908 15.206 1.00 83.50 82 ILE A CA 1
ATOM 654 C C . ILE A 1 82 ? -18.200 -0.153 16.315 1.00 83.50 82 ILE A C 1
ATOM 656 O O . ILE A 1 82 ? -18.969 -0.114 17.271 1.00 83.50 82 ILE A O 1
ATOM 660 N N . GLN A 1 83 ? -17.270 -1.105 16.199 1.00 83.81 83 GLN A N 1
ATOM 661 C CA . GLN A 1 83 ? -17.147 -2.258 17.102 1.00 83.81 83 GLN A CA 1
ATOM 662 C C . GLN A 1 83 ? -16.141 -2.065 18.245 1.00 83.81 83 GLN A C 1
ATOM 664 O O . GLN A 1 83 ? -15.937 -2.984 19.046 1.00 83.81 83 GLN A O 1
ATOM 669 N N . THR A 1 84 ? -15.482 -0.909 18.325 1.00 82.81 84 THR A N 1
ATOM 670 C CA . THR A 1 84 ? -14.494 -0.624 19.370 1.00 82.81 84 THR A CA 1
ATOM 671 C C . THR A 1 84 ? -14.759 0.709 20.051 1.00 82.81 84 THR A C 1
ATOM 673 O O . THR A 1 84 ? -15.246 1.658 19.440 1.00 82.81 84 THR A O 1
ATOM 676 N N . PHE A 1 85 ? -14.403 0.783 21.332 1.00 81.50 85 PHE A N 1
ATOM 677 C CA . PHE A 1 85 ? -14.352 2.042 22.069 1.00 81.50 85 PHE A CA 1
ATOM 678 C C . PHE A 1 85 ? -12.904 2.509 22.181 1.00 81.50 85 PHE A C 1
ATOM 680 O O . PHE A 1 85 ? -12.019 1.716 22.499 1.00 81.50 85 PHE A O 1
ATOM 687 N N . CYS A 1 86 ? -12.665 3.799 21.942 1.00 80.69 86 CYS A N 1
ATOM 688 C CA . CYS A 1 86 ? -11.360 4.425 22.138 1.00 80.69 86 CYS A CA 1
ATOM 689 C C . CYS A 1 86 ? -11.275 5.025 23.544 1.00 80.69 86 CYS A C 1
ATOM 691 O O . CYS A 1 86 ? -11.991 5.977 23.853 1.00 80.69 86 CYS A O 1
ATOM 693 N N . THR A 1 87 ? -10.384 4.511 24.391 1.00 84.56 87 THR A N 1
ATOM 694 C CA . THR A 1 87 ? -10.216 5.013 25.768 1.00 84.56 87 THR A CA 1
ATOM 695 C C . THR A 1 87 ? -9.606 6.416 25.828 1.00 84.56 87 THR A C 1
ATOM 697 O O . THR A 1 87 ? -9.933 7.188 26.724 1.00 84.56 87 THR A O 1
ATOM 700 N N . VAL A 1 88 ? -8.755 6.773 24.860 1.00 79.94 88 VAL A N 1
ATOM 701 C CA . VAL A 1 88 ? -8.068 8.077 24.795 1.00 79.94 88 VAL A CA 1
ATOM 702 C C . VAL A 1 88 ? -8.963 9.189 24.245 1.00 79.94 88 VAL A C 1
ATOM 704 O O . VAL A 1 88 ? -8.869 10.332 24.683 1.00 79.94 88 VAL A O 1
ATOM 707 N N . ALA A 1 89 ? -9.837 8.873 23.290 1.00 77.81 89 ALA A N 1
ATOM 708 C CA . ALA A 1 89 ? -10.741 9.842 22.677 1.00 77.81 89 ALA A CA 1
ATOM 709 C C . ALA A 1 89 ? -12.125 9.206 22.455 1.00 77.81 89 ALA A C 1
ATOM 711 O O . ALA A 1 89 ? -12.456 8.839 21.325 1.00 77.81 89 ALA A O 1
ATOM 712 N N . PRO A 1 90 ? -12.952 9.091 23.513 1.00 73.50 90 PRO A N 1
ATOM 713 C CA . PRO A 1 90 ? -14.225 8.362 23.467 1.00 73.50 90 PRO A CA 1
ATOM 714 C C . PRO A 1 90 ? -15.213 8.911 22.433 1.00 73.50 90 PRO A C 1
ATOM 716 O O . PRO A 1 90 ? -16.001 8.166 21.863 1.00 73.50 90 PRO A O 1
ATOM 719 N N . ASN A 1 91 ? -15.133 10.214 22.150 1.00 77.31 91 ASN A N 1
ATOM 720 C CA . ASN A 1 91 ? -16.005 10.900 21.196 1.00 77.31 91 ASN A CA 1
ATOM 721 C C . ASN A 1 91 ? -15.475 10.865 19.750 1.00 77.31 91 ASN A C 1
ATOM 723 O O . ASN A 1 91 ? -16.111 11.415 18.852 1.00 77.31 91 ASN A O 1
ATOM 727 N N . PHE A 1 92 ? -14.309 10.257 19.502 1.00 75.69 92 PHE A N 1
ATOM 728 C CA . PHE A 1 92 ? -13.644 10.268 18.199 1.00 75.69 92 PHE A CA 1
ATOM 729 C C . PHE A 1 92 ? -13.686 8.893 17.514 1.00 75.69 92 PHE A C 1
ATOM 731 O O . PHE A 1 92 ? -12.669 8.234 17.306 1.00 75.69 92 PHE A O 1
ATOM 738 N N . PHE A 1 93 ? -14.889 8.473 17.113 1.00 72.19 93 PHE A N 1
ATOM 739 C CA . PHE A 1 93 ? -15.146 7.203 16.409 1.00 72.19 93 PHE A CA 1
ATOM 740 C C . PHE A 1 93 ? -14.544 7.136 14.988 1.00 72.19 93 PHE A C 1
ATOM 742 O O . PHE A 1 93 ? -14.410 6.064 14.407 1.00 72.19 93 PHE A O 1
ATOM 749 N N . LEU A 1 94 ? -14.124 8.277 14.428 1.00 76.56 94 LEU A N 1
ATOM 750 C CA . LEU A 1 94 ? -13.466 8.382 13.118 1.00 76.56 94 LEU A CA 1
ATOM 751 C C . LEU A 1 94 ? -11.965 8.040 13.151 1.00 76.56 94 LEU A C 1
ATOM 753 O O . LEU A 1 94 ? -11.313 8.101 12.109 1.00 76.56 94 LEU A O 1
ATOM 757 N N . ALA A 1 95 ? -11.395 7.676 14.306 1.00 78.06 95 ALA A N 1
ATOM 758 C CA . ALA A 1 95 ? -9.961 7.401 14.434 1.00 78.06 95 ALA A CA 1
ATOM 759 C C . ALA A 1 95 ? -9.433 6.318 13.458 1.00 78.06 95 ALA A C 1
ATOM 761 O O . ALA A 1 95 ? -8.406 6.563 12.815 1.00 78.06 95 ALA A O 1
ATOM 762 N N . PRO A 1 96 ? -10.119 5.171 13.247 1.00 76.62 96 PRO A N 1
ATOM 763 C CA . PRO A 1 96 ? -9.698 4.182 12.247 1.00 76.62 96 PRO A CA 1
ATOM 764 C C . PRO A 1 96 ? -9.817 4.688 10.803 1.00 76.62 96 PRO A C 1
ATOM 766 O O . PRO A 1 96 ? -8.966 4.398 9.962 1.00 76.62 96 PRO A O 1
ATOM 769 N N . ALA A 1 97 ? -10.850 5.477 10.500 1.00 79.81 97 ALA A N 1
ATOM 770 C CA . ALA A 1 97 ? -11.014 6.073 9.177 1.00 79.81 97 ALA A CA 1
ATOM 771 C C . ALA A 1 97 ? -9.884 7.076 8.896 1.00 79.81 97 ALA A C 1
ATOM 773 O O . ALA A 1 97 ? -9.250 7.022 7.841 1.00 79.81 97 ALA A O 1
ATOM 774 N N . LEU A 1 98 ? -9.545 7.920 9.876 1.00 83.50 98 LEU A N 1
ATOM 775 C CA . LEU A 1 98 ? -8.436 8.868 9.782 1.00 83.50 98 LEU A CA 1
ATOM 776 C C . LEU A 1 98 ? -7.099 8.159 9.535 1.00 83.50 98 LEU A C 1
ATOM 778 O O . LEU A 1 98 ? -6.289 8.638 8.742 1.00 83.50 98 LEU A O 1
ATOM 782 N N . TRP A 1 99 ? -6.884 6.994 10.150 1.00 83.81 99 TRP A N 1
ATOM 783 C CA . TRP A 1 99 ? -5.714 6.161 9.876 1.00 83.81 99 TRP A CA 1
ATOM 784 C C . TRP A 1 99 ? -5.608 5.763 8.400 1.00 83.81 99 TRP A C 1
ATOM 786 O O . TRP A 1 99 ? -4.550 5.955 7.798 1.00 83.81 99 TRP A O 1
ATOM 796 N N . THR A 1 100 ? -6.687 5.252 7.802 1.00 83.19 100 THR A N 1
ATOM 797 C CA . THR A 1 100 ? -6.672 4.849 6.384 1.00 83.19 100 THR A CA 1
ATOM 798 C C . THR A 1 100 ? -6.459 6.035 5.444 1.00 83.19 100 THR A C 1
ATOM 800 O O . THR A 1 100 ? -5.652 5.944 4.520 1.00 83.19 100 THR A O 1
ATOM 803 N N . VAL A 1 101 ? -7.104 7.174 5.707 1.00 85.88 101 VAL A N 1
ATOM 804 C CA . VAL A 1 101 ? -6.970 8.386 4.884 1.00 85.88 101 VAL A CA 1
ATOM 805 C C . VAL A 1 101 ? -5.552 8.949 4.966 1.00 85.88 101 VAL A C 1
ATOM 807 O O . VAL A 1 101 ? -4.934 9.240 3.938 1.00 85.88 101 VAL A O 1
ATOM 810 N N . LEU A 1 102 ? -5.000 9.055 6.176 1.00 86.56 102 LEU A N 1
ATOM 811 C CA . LEU A 1 102 ? -3.643 9.555 6.378 1.00 86.56 102 LEU A CA 1
ATOM 812 C C . LEU A 1 102 ? -2.615 8.620 5.730 1.00 86.56 102 LEU A C 1
ATOM 814 O O . LEU A 1 102 ? -1.696 9.087 5.060 1.00 86.56 102 LEU A O 1
ATOM 818 N N . ARG A 1 103 ? -2.817 7.303 5.820 1.00 85.31 103 ARG A N 1
ATOM 819 C CA . ARG A 1 103 ? -2.008 6.311 5.103 1.00 85.31 103 ARG A CA 1
ATOM 820 C C . ARG A 1 103 ? -2.030 6.541 3.587 1.00 85.31 103 ARG A C 1
ATOM 822 O O . ARG A 1 103 ? -0.965 6.560 2.966 1.00 85.31 103 ARG A O 1
ATOM 829 N N . VAL A 1 104 ? -3.212 6.709 2.987 1.00 86.75 104 VAL A N 1
ATOM 830 C CA . VAL A 1 104 ? -3.358 6.951 1.538 1.00 86.75 104 VAL A CA 1
ATOM 831 C C . VAL A 1 104 ? -2.547 8.173 1.116 1.00 86.75 104 VAL A C 1
ATOM 833 O O . VAL A 1 104 ? -1.788 8.111 0.144 1.00 86.75 104 VAL A O 1
ATOM 836 N N . PHE A 1 105 ? -2.645 9.252 1.890 1.00 88.44 105 PHE A N 1
ATOM 837 C CA . PHE A 1 105 ? -1.902 10.483 1.650 1.00 88.44 105 PHE A CA 1
ATOM 838 C C . PHE A 1 105 ? -0.378 10.275 1.717 1.00 88.44 105 PHE A C 1
ATOM 840 O O . PHE A 1 105 ? 0.350 10.697 0.815 1.00 88.44 105 PHE A O 1
ATOM 847 N N . LEU A 1 106 ? 0.118 9.560 2.731 1.00 86.81 106 LEU A N 1
ATOM 848 C CA . LEU A 1 106 ? 1.553 9.298 2.901 1.00 86.81 106 LEU A CA 1
ATOM 849 C C . LEU A 1 106 ? 2.138 8.417 1.804 1.00 86.81 106 LEU A C 1
ATOM 851 O O . LEU A 1 106 ? 3.259 8.660 1.341 1.00 86.81 106 LEU A O 1
ATOM 855 N N . HIS A 1 107 ? 1.401 7.396 1.369 1.00 84.12 107 HIS A N 1
ATOM 856 C CA . HIS A 1 107 ? 1.847 6.552 0.265 1.00 84.12 107 HIS A CA 1
ATOM 857 C C . HIS A 1 107 ? 1.796 7.286 -1.069 1.00 84.12 107 HIS A C 1
ATOM 859 O O . HIS A 1 107 ? 2.690 7.076 -1.887 1.00 84.12 107 HIS A O 1
ATOM 865 N N . LEU A 1 108 ? 0.828 8.182 -1.279 1.00 85.25 108 LEU A N 1
ATOM 866 C CA . LEU A 1 108 ? 0.787 9.031 -2.468 1.00 85.25 108 LEU A CA 1
ATOM 867 C C . LEU A 1 108 ? 2.000 9.973 -2.523 1.00 85.25 108 LEU A C 1
ATOM 869 O O . LEU A 1 108 ? 2.700 10.012 -3.535 1.00 85.25 108 LEU A O 1
ATOM 873 N N . LEU A 1 109 ? 2.310 10.671 -1.427 1.00 84.62 109 LEU A N 1
ATOM 874 C CA . LEU A 1 109 ? 3.468 11.568 -1.361 1.00 84.62 109 LEU A CA 1
ATOM 875 C C . LEU A 1 109 ? 4.791 10.804 -1.537 1.00 84.62 109 LEU A C 1
ATOM 877 O O . LEU A 1 109 ? 5.668 11.228 -2.290 1.00 84.62 109 LEU A O 1
ATOM 881 N N . SER A 1 110 ? 4.901 9.632 -0.908 1.00 81.75 110 SER A N 1
ATOM 882 C CA . SER A 1 110 ? 6.045 8.725 -1.062 1.00 81.75 110 SER A CA 1
ATOM 883 C C . SER A 1 110 ? 6.213 8.243 -2.499 1.00 81.75 110 SER A C 1
ATOM 885 O O . SER A 1 110 ? 7.314 8.265 -3.048 1.00 81.75 110 SER A O 1
ATOM 887 N N . MET A 1 111 ? 5.115 7.868 -3.148 1.00 79.62 111 MET A N 1
ATOM 888 C CA . MET A 1 111 ? 5.105 7.453 -4.544 1.00 79.62 111 MET A CA 1
ATOM 889 C C . MET A 1 111 ? 5.561 8.579 -5.473 1.00 79.62 111 MET A C 1
ATOM 891 O O . MET A 1 111 ? 6.366 8.324 -6.369 1.00 79.62 111 MET A O 1
ATOM 895 N N . ILE A 1 112 ? 5.084 9.808 -5.263 1.00 82.69 112 ILE A N 1
ATOM 896 C CA . ILE A 1 112 ? 5.508 10.982 -6.037 1.00 82.69 112 ILE A CA 1
ATOM 897 C C . ILE A 1 112 ? 7.012 11.201 -5.858 1.00 82.69 112 ILE A C 1
ATOM 899 O O . ILE A 1 112 ? 7.741 11.263 -6.847 1.00 82.69 112 ILE A O 1
ATOM 903 N N . LEU A 1 113 ? 7.499 11.221 -4.616 1.00 82.19 113 LEU A N 1
ATOM 904 C CA . LEU A 1 113 ? 8.917 11.407 -4.307 1.00 82.19 113 LEU A CA 1
ATOM 905 C C . LEU A 1 113 ? 9.796 10.324 -4.954 1.00 82.19 113 LEU A C 1
ATOM 907 O O . LEU A 1 113 ? 10.831 10.613 -5.553 1.00 82.19 113 LEU A O 1
ATOM 911 N N . VAL A 1 114 ? 9.361 9.067 -4.884 1.00 78.44 114 VAL A N 1
ATOM 912 C CA . VAL A 1 114 ? 10.041 7.931 -5.514 1.00 78.44 114 VAL A CA 1
ATOM 913 C C . VAL A 1 114 ? 10.030 8.044 -7.039 1.00 78.44 114 VAL A C 1
ATOM 915 O O . VAL A 1 114 ? 11.049 7.767 -7.672 1.00 78.44 114 VAL A O 1
ATOM 918 N N . ARG A 1 115 ? 8.918 8.466 -7.648 1.00 74.94 115 ARG A N 1
ATOM 919 C CA . ARG A 1 115 ? 8.835 8.678 -9.102 1.00 74.94 115 ARG A CA 1
ATOM 920 C C . ARG A 1 115 ? 9.765 9.792 -9.572 1.00 74.94 115 ARG A C 1
ATOM 922 O O . ARG A 1 115 ? 10.357 9.647 -10.632 1.00 74.94 115 ARG A O 1
ATOM 929 N N . LEU A 1 116 ? 9.947 10.847 -8.779 1.00 76.25 116 LEU A N 1
ATOM 930 C CA . LEU A 1 116 ? 10.922 11.903 -9.073 1.00 76.25 116 LEU A CA 1
ATOM 931 C C . LEU A 1 116 ? 12.376 11.395 -9.013 1.00 76.25 116 LEU A C 1
ATOM 933 O O . LEU A 1 116 ? 13.258 11.988 -9.627 1.00 76.25 116 LEU A O 1
ATOM 937 N N . ARG A 1 117 ? 12.633 10.286 -8.304 1.00 77.00 117 ARG A N 1
ATOM 938 C CA . ARG A 1 117 ? 13.961 9.657 -8.191 1.00 77.00 117 ARG A CA 1
ATOM 939 C C . ARG A 1 117 ? 14.255 8.646 -9.300 1.00 77.00 117 ARG A C 1
ATOM 941 O O . ARG A 1 117 ? 15.421 8.420 -9.633 1.00 77.00 117 ARG A O 1
ATOM 948 N N . ILE A 1 118 ? 13.218 7.983 -9.802 1.00 75.75 118 ILE A N 1
ATOM 949 C CA . ILE A 1 118 ? 13.344 6.881 -10.752 1.00 75.75 118 ILE A CA 1
ATOM 950 C C . ILE A 1 118 ? 13.250 7.418 -12.175 1.00 75.75 118 ILE A C 1
ATOM 952 O O . ILE A 1 118 ? 12.197 7.891 -12.599 1.00 75.75 118 ILE A O 1
ATOM 956 N N . ARG A 1 119 ? 14.318 7.237 -12.955 1.00 73.88 119 ARG A N 1
ATOM 957 C CA . ARG A 1 119 ? 14.240 7.350 -14.411 1.00 73.88 119 ARG A CA 1
ATOM 958 C C . ARG A 1 119 ? 14.090 5.958 -15.008 1.00 73.88 119 ARG A C 1
ATOM 960 O O . ARG A 1 119 ? 14.836 5.041 -14.673 1.00 73.88 119 ARG A O 1
ATOM 967 N N . ARG A 1 120 ? 13.108 5.806 -15.894 1.00 74.00 120 ARG A N 1
ATOM 968 C CA . ARG A 1 120 ? 12.962 4.608 -16.723 1.00 74.00 120 ARG A CA 1
ATOM 969 C C . ARG A 1 120 ? 13.789 4.799 -17.976 1.00 74.00 120 ARG A C 1
ATOM 971 O O . ARG A 1 120 ? 13.572 5.774 -18.695 1.00 74.00 120 ARG A O 1
ATOM 978 N N . ASN A 1 121 ? 14.703 3.880 -18.237 1.00 72.88 121 ASN A N 1
ATOM 979 C CA . ASN A 1 121 ? 15.300 3.757 -19.550 1.00 72.88 121 ASN A CA 1
ATOM 980 C C . ASN A 1 121 ? 14.586 2.612 -20.270 1.00 72.88 121 ASN A C 1
ATOM 982 O O . ASN A 1 121 ? 14.736 1.439 -19.928 1.00 72.88 121 ASN A O 1
ATOM 986 N N . CYS A 1 122 ? 13.730 2.986 -21.212 1.00 67.69 122 CYS A N 1
ATOM 987 C CA . CYS A 1 122 ? 13.004 2.062 -22.063 1.00 67.69 122 CYS A CA 1
ATOM 988 C C . CYS A 1 122 ? 13.764 2.032 -23.385 1.00 67.69 122 CYS A C 1
ATOM 990 O O . CYS A 1 122 ? 13.549 2.914 -24.211 1.00 67.69 122 CYS A O 1
ATOM 992 N N . GLY A 1 123 ? 14.686 1.087 -23.574 1.00 58.88 123 GLY A N 1
ATOM 993 C CA . GLY A 1 123 ? 15.473 0.958 -24.809 1.00 58.88 123 GLY A CA 1
ATOM 994 C C . GLY A 1 123 ? 14.621 0.562 -26.024 1.00 58.88 123 GLY A C 1
ATOM 995 O O . GLY A 1 123 ? 14.781 -0.533 -26.545 1.00 58.88 123 GLY A O 1
ATOM 996 N N . GLY A 1 124 ? 13.664 1.405 -26.426 1.00 58.50 124 GLY A N 1
ATOM 997 C CA . GLY A 1 124 ? 12.702 1.169 -27.508 1.00 58.50 124 GLY A CA 1
ATOM 998 C C . GLY A 1 124 ? 11.489 0.297 -27.148 1.00 58.50 124 GLY A C 1
ATOM 999 O O . GLY A 1 124 ? 10.643 0.068 -28.003 1.00 58.50 124 GLY A O 1
ATOM 1000 N N . VAL A 1 125 ? 11.372 -0.188 -25.905 1.00 64.12 125 VAL A N 1
ATOM 1001 C CA . VAL A 1 125 ? 10.277 -1.077 -25.467 1.00 64.12 125 VAL A CA 1
ATOM 1002 C C . VAL A 1 125 ? 9.140 -0.283 -24.818 1.00 64.12 125 VAL A C 1
ATOM 1004 O O . VAL A 1 125 ? 9.374 0.526 -23.921 1.00 64.12 125 VAL A O 1
ATOM 1007 N N . GLU A 1 126 ? 7.893 -0.561 -25.206 1.00 60.72 126 GLU A N 1
ATOM 1008 C CA . GLU A 1 126 ? 6.705 0.000 -24.554 1.00 60.72 126 GLU A CA 1
ATOM 1009 C C . GLU A 1 126 ? 6.538 -0.556 -23.128 1.00 60.72 126 GLU A C 1
ATOM 1011 O O . GLU A 1 126 ? 5.986 -1.638 -22.899 1.00 60.72 126 GLU A O 1
ATOM 1016 N N . ALA A 1 127 ? 7.016 0.195 -22.135 1.00 64.69 127 ALA A N 1
ATOM 1017 C CA . ALA A 1 127 ? 6.700 -0.057 -20.735 1.00 64.69 127 ALA A CA 1
ATOM 1018 C C . ALA A 1 127 ? 5.213 0.250 -20.485 1.00 64.69 127 ALA A C 1
ATOM 1020 O O . ALA A 1 127 ? 4.761 1.371 -20.704 1.00 64.69 127 ALA A O 1
ATOM 1021 N N . GLY A 1 128 ? 4.454 -0.739 -20.007 1.00 74.62 128 GLY A N 1
ATOM 1022 C CA . GLY A 1 128 ? 3.011 -0.615 -19.795 1.00 74.62 128 GLY A CA 1
ATOM 1023 C C . GLY A 1 128 ? 2.580 -1.107 -18.420 1.00 74.62 128 GLY A C 1
ATOM 1024 O O . GLY A 1 128 ? 2.922 -2.218 -18.027 1.00 74.62 128 GLY A O 1
ATOM 1025 N N . GLU A 1 129 ? 1.776 -0.308 -17.719 1.00 82.31 129 GLU A N 1
ATOM 1026 C CA . GLU A 1 129 ? 1.215 -0.620 -16.392 1.00 82.31 129 GLU A CA 1
ATOM 1027 C C . GLU A 1 129 ? 0.538 -2.008 -16.362 1.00 82.31 129 GLU A C 1
ATOM 1029 O O . GLU A 1 129 ? 0.752 -2.815 -15.456 1.00 82.31 129 GLU A O 1
ATOM 1034 N N . PHE A 1 130 ? -0.186 -2.344 -17.431 1.00 84.56 130 PHE A N 1
ATOM 1035 C CA . PHE A 1 130 ? -0.946 -3.588 -17.572 1.00 84.56 130 PHE A CA 1
ATOM 1036 C C . PHE A 1 130 ? -0.152 -4.755 -18.190 1.00 84.56 130 PHE A C 1
ATOM 1038 O O . PHE A 1 130 ? -0.741 -5.683 -18.745 1.00 84.56 130 PHE A O 1
ATOM 1045 N N . ARG A 1 131 ? 1.186 -4.742 -18.111 1.00 83.50 131 ARG A N 1
ATOM 1046 C CA . ARG A 1 131 ? 2.049 -5.846 -18.576 1.00 83.50 131 ARG A CA 1
ATOM 1047 C C . ARG A 1 131 ? 2.897 -6.396 -17.439 1.00 83.50 131 ARG A C 1
ATOM 1049 O O . ARG A 1 131 ? 3.542 -5.616 -16.752 1.00 83.50 131 ARG A O 1
ATOM 1056 N N . LEU A 1 132 ? 2.947 -7.726 -17.299 1.00 82.31 132 LEU A N 1
ATOM 1057 C CA . LEU A 1 132 ? 3.787 -8.425 -16.315 1.00 82.31 132 LEU A CA 1
ATOM 1058 C C . LEU A 1 132 ? 5.236 -7.934 -16.313 1.00 82.31 132 LEU A C 1
ATOM 1060 O O . LEU A 1 132 ? 5.814 -7.732 -17.381 1.00 82.31 132 LEU A O 1
ATOM 1064 N N . CYS A 1 133 ? 5.846 -7.821 -15.124 1.00 76.75 133 CYS A N 1
ATOM 1065 C CA . CYS A 1 133 ? 7.258 -7.444 -15.012 1.00 76.75 133 CYS A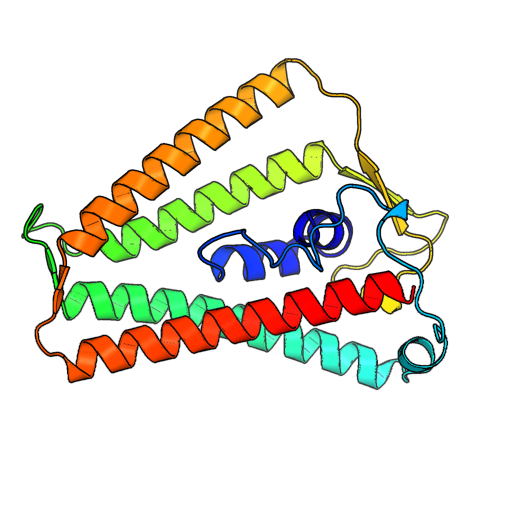 CA 1
ATOM 1066 C C . CYS A 1 133 ? 8.178 -8.385 -15.807 1.00 76.75 133 CYS A C 1
ATOM 1068 O O . CYS A 1 133 ? 9.126 -7.902 -16.421 1.00 76.75 133 CYS A O 1
ATOM 1070 N N . VAL A 1 134 ? 7.850 -9.685 -15.867 1.00 76.38 134 VAL A N 1
ATOM 1071 C CA . VAL A 1 134 ? 8.588 -10.693 -16.656 1.00 76.38 134 VAL A CA 1
ATOM 1072 C C . VAL A 1 134 ? 8.549 -10.425 -18.166 1.00 76.38 134 VAL A C 1
ATOM 1074 O O . VAL A 1 134 ? 9.496 -10.717 -18.886 1.00 76.38 134 VAL A O 1
ATOM 1077 N N . THR A 1 135 ? 7.462 -9.827 -18.660 1.00 76.69 135 THR A N 1
ATOM 1078 C CA . THR A 1 135 ? 7.275 -9.519 -20.087 1.00 76.69 135 THR A CA 1
ATOM 1079 C C . THR A 1 135 ? 7.961 -8.208 -20.484 1.00 76.69 135 THR A C 1
ATOM 1081 O O . THR A 1 135 ? 8.224 -7.977 -21.661 1.00 76.69 135 THR A O 1
ATOM 1084 N N . GLN A 1 136 ? 8.279 -7.340 -19.521 1.00 75.25 136 GLN A N 1
ATOM 1085 C CA . GLN A 1 136 ? 8.956 -6.062 -19.749 1.00 75.25 136 GLN A CA 1
ATOM 1086 C C . GLN A 1 136 ? 10.486 -6.235 -19.771 1.00 75.25 136 GLN A C 1
ATOM 1088 O O . GLN A 1 136 ? 11.201 -5.772 -18.874 1.00 75.25 136 GLN A O 1
ATOM 1093 N N . LYS A 1 137 ? 11.001 -6.918 -20.796 1.00 67.50 137 LYS A N 1
ATOM 1094 C CA . LYS A 1 137 ? 12.448 -7.067 -21.017 1.00 67.50 137 LYS A CA 1
ATOM 1095 C C . LYS A 1 137 ? 13.040 -5.742 -21.508 1.00 67.50 137 LYS A C 1
ATOM 1097 O O . LYS A 1 137 ? 12.475 -5.108 -22.390 1.00 67.50 137 LYS A O 1
ATOM 1102 N N . GLY A 1 138 ? 14.148 -5.297 -20.912 1.00 62.50 138 GLY A N 1
ATOM 1103 C CA . GLY A 1 138 ? 14.858 -4.076 -21.330 1.00 62.50 138 GLY A CA 1
ATOM 1104 C C . GLY A 1 138 ? 14.442 -2.760 -20.655 1.00 62.50 138 GLY A C 1
ATOM 1105 O O . GLY A 1 138 ? 14.987 -1.718 -21.004 1.00 62.50 138 GLY A O 1
ATOM 1106 N N . VAL A 1 139 ? 13.526 -2.775 -19.676 1.00 69.56 139 VAL A N 1
ATOM 1107 C CA . VAL A 1 139 ? 13.240 -1.586 -18.847 1.00 69.56 139 VAL A CA 1
ATOM 1108 C C . VAL A 1 139 ? 14.233 -1.530 -17.684 1.00 69.56 139 VAL A C 1
ATOM 1110 O O . VAL A 1 139 ? 14.056 -2.243 -16.687 1.00 69.56 139 VAL A O 1
ATOM 1113 N N . SER A 1 140 ? 15.272 -0.697 -17.777 1.00 70.56 140 SER A N 1
ATOM 1114 C CA . SER A 1 140 ? 16.140 -0.419 -16.625 1.00 70.56 140 SER A CA 1
ATOM 1115 C C . SER A 1 140 ? 15.592 0.752 -15.808 1.00 70.56 140 SER A C 1
ATOM 1117 O O . SER A 1 140 ? 14.993 1.697 -16.328 1.00 70.56 140 SER A O 1
ATOM 1119 N N . VAL A 1 141 ? 15.740 0.640 -14.490 1.00 72.19 141 VAL A N 1
ATOM 1120 C CA . VAL A 1 141 ? 15.313 1.645 -13.516 1.00 72.19 141 VAL A CA 1
AT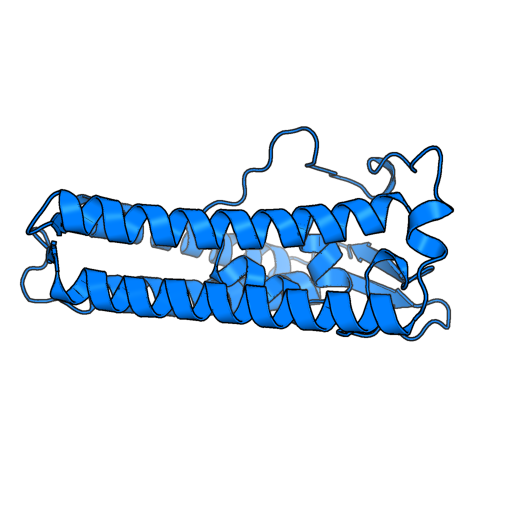OM 1121 C C . VAL A 1 141 ? 16.573 2.201 -12.877 1.00 72.19 141 VAL A C 1
ATOM 1123 O O . VAL A 1 141 ? 17.171 1.551 -12.017 1.00 72.19 141 VAL A O 1
ATOM 1126 N N . ASP A 1 142 ? 16.959 3.397 -13.305 1.00 69.81 142 ASP A N 1
ATOM 1127 C CA . ASP A 1 142 ? 18.157 4.068 -12.814 1.00 69.81 142 ASP A CA 1
ATOM 1128 C C . ASP A 1 142 ? 17.776 5.101 -11.747 1.00 69.81 142 ASP A C 1
ATOM 1130 O O . ASP A 1 142 ? 16.790 5.838 -11.872 1.00 69.81 142 ASP A O 1
ATOM 1134 N N . LYS A 1 143 ? 18.552 5.133 -10.658 1.00 72.19 143 LYS A N 1
ATOM 1135 C CA . LYS A 1 143 ? 18.389 6.095 -9.559 1.00 72.19 143 LYS A CA 1
ATOM 1136 C C . LYS A 1 143 ? 19.247 7.324 -9.859 1.00 72.19 143 LYS A C 1
ATOM 1138 O O . LYS A 1 143 ? 20.456 7.190 -10.026 1.00 72.19 143 LYS A O 1
ATOM 1143 N N . PHE A 1 144 ? 18.647 8.511 -9.903 1.00 71.44 144 PHE A N 1
ATOM 1144 C CA . PHE A 1 144 ? 19.396 9.757 -10.102 1.00 71.44 144 PHE A CA 1
ATOM 1145 C C . PHE A 1 144 ? 20.081 10.252 -8.810 1.00 71.44 144 PHE A C 1
ATOM 1147 O O . PHE A 1 144 ? 19.724 9.831 -7.704 1.00 71.44 144 PHE A O 1
ATOM 1154 N N . LYS A 1 145 ? 21.076 11.140 -8.962 1.00 64.94 145 LYS A N 1
ATOM 1155 C CA . LYS A 1 145 ? 21.862 11.733 -7.868 1.00 64.94 145 LYS A CA 1
ATOM 1156 C C . LYS A 1 145 ? 21.004 12.710 -7.053 1.00 64.94 145 LYS A C 1
ATOM 1158 O O . LYS A 1 145 ? 20.212 13.469 -7.603 1.00 64.94 145 LYS A O 1
ATOM 1163 N N . GLU A 1 146 ? 21.143 12.658 -5.733 1.00 70.12 146 GLU A N 1
ATOM 1164 C CA . GLU A 1 146 ? 20.241 13.324 -4.790 1.00 70.12 146 GLU A CA 1
ATOM 1165 C C . GLU A 1 146 ? 20.463 14.846 -4.775 1.00 70.12 146 GLU A C 1
ATOM 1167 O O . GLU A 1 146 ? 21.559 15.325 -4.491 1.00 70.12 146 GLU A O 1
ATOM 1172 N N . GLY A 1 147 ? 19.414 15.614 -5.088 1.00 77.81 147 GLY A N 1
ATOM 1173 C CA . GLY A 1 147 ? 19.390 17.060 -4.865 1.00 77.81 147 GLY A CA 1
ATOM 1174 C C . GLY A 1 147 ? 19.050 17.393 -3.410 1.00 77.81 147 GLY A C 1
ATOM 1175 O O . GLY A 1 147 ? 18.348 16.637 -2.741 1.00 77.81 147 GLY A O 1
ATOM 1176 N N . MET A 1 148 ? 19.486 18.553 -2.918 1.00 80.62 148 MET A N 1
ATOM 1177 C CA . MET A 1 148 ? 19.253 18.965 -1.525 1.00 80.62 148 MET A CA 1
ATOM 1178 C C . MET A 1 148 ? 17.753 19.062 -1.171 1.00 80.62 148 MET A C 1
ATOM 1180 O O . MET A 1 148 ? 17.345 18.638 -0.092 1.00 80.62 148 MET A O 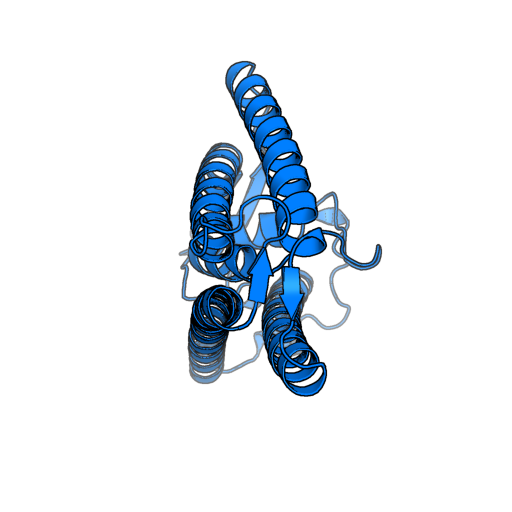1
ATOM 1184 N N . LEU A 1 149 ? 16.911 19.516 -2.110 1.00 82.62 149 LEU A N 1
ATOM 1185 C CA . LEU A 1 149 ? 15.449 19.528 -1.953 1.00 82.62 149 LEU A CA 1
ATOM 1186 C C . LEU A 1 149 ? 14.862 18.119 -1.803 1.00 82.62 149 LEU A C 1
ATOM 1188 O O . LEU A 1 149 ? 13.979 17.904 -0.979 1.00 82.62 149 LEU A O 1
ATOM 1192 N N . PHE A 1 150 ? 15.370 17.149 -2.569 1.00 81.50 150 PHE A N 1
ATOM 1193 C CA . PHE A 1 150 ? 14.934 15.756 -2.465 1.00 81.50 150 PHE A CA 1
ATOM 1194 C C . PHE A 1 150 ? 15.247 15.190 -1.078 1.00 81.50 150 PHE A C 1
ATOM 1196 O O . PHE A 1 150 ? 14.389 14.557 -0.468 1.00 81.50 150 PHE A O 1
ATOM 1203 N N . VAL A 1 151 ? 16.449 15.467 -0.563 1.00 83.81 151 VAL A N 1
ATOM 1204 C CA . VAL A 1 151 ? 16.855 15.061 0.788 1.00 83.81 151 VAL A CA 1
ATOM 1205 C C . VAL A 1 151 ? 15.936 15.697 1.832 1.00 83.81 151 VAL A C 1
ATOM 1207 O O . VAL A 1 151 ? 15.397 14.981 2.672 1.00 83.81 151 VAL A O 1
ATOM 1210 N N . GLY A 1 152 ? 15.677 17.005 1.743 1.00 84.06 152 GLY A N 1
ATOM 1211 C CA . GLY A 1 152 ? 14.774 17.705 2.664 1.00 84.06 152 GLY A CA 1
ATOM 1212 C C . GLY A 1 152 ? 13.353 17.126 2.679 1.00 84.06 152 GLY A C 1
ATOM 1213 O O . GLY A 1 152 ? 12.819 16.820 3.746 1.00 84.06 152 GLY A O 1
ATOM 1214 N N . VAL A 1 153 ? 12.759 16.892 1.504 1.00 84.44 153 VAL A N 1
ATOM 1215 C CA . VAL A 1 153 ? 11.416 16.291 1.389 1.00 84.44 153 VAL A CA 1
ATOM 1216 C C . VAL A 1 153 ? 11.403 14.844 1.890 1.00 84.44 153 VAL A C 1
ATOM 1218 O O . VAL A 1 153 ? 10.452 14.441 2.558 1.00 84.44 153 VAL A O 1
ATOM 1221 N N . ALA A 1 154 ? 12.452 14.062 1.622 1.00 84.12 154 ALA A N 1
ATOM 1222 C CA . ALA A 1 154 ? 12.571 12.693 2.121 1.00 84.12 154 ALA A CA 1
ATOM 1223 C C . ALA A 1 154 ? 12.631 12.641 3.655 1.00 84.12 154 ALA A C 1
ATOM 1225 O O . ALA A 1 154 ? 11.950 11.814 4.263 1.00 84.12 154 ALA A O 1
ATOM 1226 N N . TRP A 1 155 ? 13.391 13.542 4.281 1.00 87.12 155 TRP A N 1
ATOM 1227 C CA . TRP A 1 155 ? 13.450 13.677 5.738 1.00 87.12 155 TRP A CA 1
ATOM 1228 C C . TRP A 1 155 ? 12.104 14.074 6.335 1.00 87.12 155 TRP A C 1
ATOM 1230 O O . TRP A 1 155 ? 11.644 13.438 7.283 1.00 87.12 155 TRP A O 1
ATOM 1240 N N . PHE A 1 156 ? 11.443 15.075 5.753 1.00 87.94 156 PHE A N 1
ATOM 1241 C CA . PHE A 1 156 ? 10.111 15.490 6.186 1.00 87.94 156 PHE A CA 1
ATOM 1242 C C . PHE A 1 156 ? 9.107 14.334 6.107 1.00 87.94 156 PHE A C 1
ATOM 1244 O O . PHE A 1 156 ? 8.391 14.052 7.068 1.00 87.94 156 PHE A O 1
ATOM 1251 N N . LEU A 1 157 ? 9.103 13.607 4.987 1.00 86.88 157 LEU A N 1
ATOM 1252 C CA . LEU A 1 157 ? 8.246 12.444 4.798 1.00 86.88 157 LEU A CA 1
ATOM 1253 C C . LEU A 1 157 ? 8.555 11.344 5.822 1.00 86.88 157 LEU A C 1
ATOM 1255 O O . LEU A 1 157 ? 7.631 10.738 6.357 1.00 86.88 157 LEU A O 1
ATOM 1259 N N . HIS A 1 158 ? 9.831 11.106 6.135 1.00 85.38 158 HIS A N 1
ATOM 1260 C CA . HIS A 1 158 ? 10.231 10.140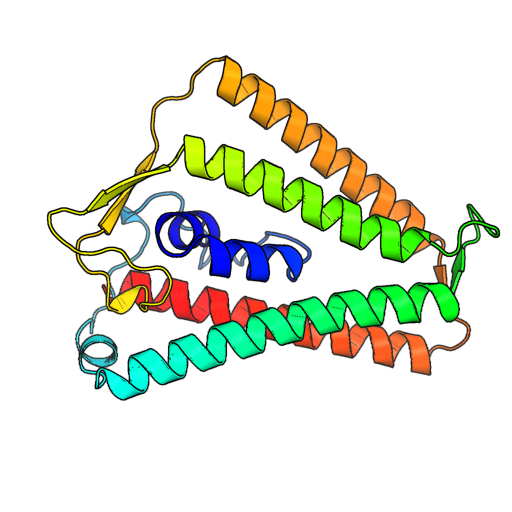 7.157 1.00 85.38 158 HIS A CA 1
ATOM 1261 C C . HIS A 1 158 ? 9.696 10.525 8.542 1.00 85.38 158 HIS A C 1
ATOM 1263 O O . HIS A 1 158 ? 9.105 9.685 9.218 1.00 85.38 158 HIS A O 1
ATOM 1269 N N . ILE A 1 159 ? 9.830 11.793 8.946 1.00 87.81 159 ILE A N 1
ATOM 1270 C CA . ILE A 1 159 ? 9.262 12.308 10.204 1.00 87.81 159 ILE A CA 1
ATOM 1271 C C . ILE A 1 159 ? 7.747 12.093 10.229 1.00 87.81 159 ILE A C 1
ATOM 1273 O O . ILE A 1 159 ? 7.206 11.621 11.228 1.00 87.81 159 ILE A O 1
ATOM 1277 N N . LEU A 1 160 ? 7.066 12.373 9.118 1.00 89.06 160 LEU A N 1
ATOM 1278 C CA . LEU A 1 160 ? 5.624 12.201 9.008 1.00 89.06 160 LEU A CA 1
ATOM 1279 C C . LEU A 1 160 ? 5.198 10.723 9.096 1.00 89.06 160 LEU A C 1
ATOM 1281 O O . LEU A 1 160 ? 4.196 10.419 9.740 1.00 89.06 160 LEU A O 1
ATOM 1285 N N . TYR A 1 161 ? 5.978 9.792 8.534 1.00 86.94 161 TYR A N 1
ATOM 1286 C CA . TYR A 1 161 ? 5.773 8.348 8.724 1.00 86.94 161 TYR A CA 1
ATOM 1287 C C . TYR A 1 161 ? 5.966 7.922 10.181 1.00 86.94 161 TYR A C 1
ATOM 1289 O O . TYR A 1 161 ? 5.167 7.131 10.689 1.00 86.94 161 TYR A O 1
ATOM 1297 N N . VAL A 1 162 ? 6.993 8.438 10.866 1.00 88.19 162 VAL A N 1
ATOM 1298 C CA . VAL A 1 162 ? 7.208 8.160 12.295 1.00 88.19 162 VAL A CA 1
ATOM 1299 C C . VAL A 1 162 ? 6.031 8.683 13.115 1.00 88.19 162 VAL A C 1
ATOM 1301 O O . VAL A 1 162 ? 5.448 7.925 13.887 1.00 88.19 162 VAL A O 1
ATOM 1304 N N . ALA A 1 163 ? 5.621 9.934 12.897 1.00 89.25 163 ALA A N 1
ATOM 1305 C CA . ALA A 1 163 ? 4.483 10.542 13.580 1.00 89.25 163 ALA A CA 1
ATOM 1306 C C . ALA A 1 163 ? 3.182 9.765 13.331 1.00 89.25 163 ALA A C 1
ATOM 1308 O O . ALA A 1 163 ? 2.455 9.461 14.275 1.00 89.25 163 ALA A O 1
ATOM 1309 N N . HIS A 1 164 ? 2.915 9.373 12.082 1.00 88.88 164 HIS A N 1
ATOM 1310 C CA . HIS A 1 164 ? 1.763 8.543 11.741 1.00 88.88 164 HIS A CA 1
ATOM 1311 C C . HIS A 1 164 ? 1.817 7.184 12.436 1.00 88.88 164 HIS A C 1
ATOM 1313 O O . HIS A 1 164 ? 0.814 6.755 12.994 1.00 88.88 164 HIS A O 1
ATOM 1319 N N . THR A 1 165 ? 2.976 6.523 12.458 1.00 86.69 165 THR A N 1
ATOM 1320 C CA . THR A 1 165 ? 3.141 5.228 13.134 1.00 86.69 165 THR A CA 1
ATOM 1321 C C . THR A 1 165 ? 2.879 5.353 14.633 1.00 86.69 165 THR A C 1
ATOM 1323 O O . THR A 1 165 ? 2.150 4.535 15.185 1.00 86.69 165 THR A O 1
ATOM 1326 N N . LEU A 1 166 ? 3.400 6.398 15.286 1.00 89.75 166 LEU A N 1
ATOM 1327 C CA . LEU A 1 166 ? 3.130 6.674 16.700 1.00 89.75 166 LEU A CA 1
ATOM 1328 C C . LEU A 1 166 ? 1.642 6.934 16.956 1.00 89.75 166 LEU A C 1
ATOM 1330 O O . LEU A 1 166 ? 1.068 6.338 17.865 1.00 89.75 166 LEU A O 1
ATOM 1334 N N . PHE A 1 167 ? 1.007 7.763 16.124 1.00 86.50 167 PHE A N 1
ATOM 1335 C CA . PHE A 1 167 ? -0.434 8.009 16.179 1.00 86.50 167 PHE A CA 1
ATOM 1336 C C . PHE A 1 167 ? -1.236 6.708 16.051 1.00 86.50 167 PHE A C 1
ATOM 1338 O O . PHE A 1 167 ? -2.136 6.462 16.848 1.00 86.50 167 PHE A O 1
ATOM 1345 N N . CYS A 1 168 ? -0.877 5.840 15.102 1.00 84.06 168 CYS A N 1
ATOM 1346 C CA . CYS A 1 168 ? -1.524 4.542 14.926 1.00 84.06 168 CYS A CA 1
ATOM 1347 C C . CYS A 1 168 ? -1.381 3.676 16.169 1.00 84.06 168 CYS A C 1
ATOM 1349 O O . CYS A 1 168 ? -2.371 3.129 16.636 1.00 84.06 168 CYS A O 1
ATOM 1351 N N . THR A 1 169 ? -0.166 3.551 16.705 1.00 88.31 169 THR A N 1
ATOM 1352 C CA . THR A 1 169 ? 0.087 2.736 17.895 1.00 88.31 169 THR A CA 1
ATOM 1353 C C . THR A 1 169 ? -0.757 3.216 19.068 1.00 88.31 169 THR A C 1
ATOM 1355 O O . THR A 1 169 ? -1.396 2.388 19.702 1.00 88.31 169 THR A O 1
ATOM 1358 N N . LEU A 1 170 ? -0.827 4.532 19.300 1.00 87.44 170 LEU A N 1
ATOM 1359 C CA . LEU A 1 170 ? -1.657 5.124 20.354 1.00 87.44 170 LEU A CA 1
ATOM 1360 C C . LEU A 1 170 ? -3.150 4.853 20.141 1.00 87.44 170 LEU A C 1
ATOM 1362 O O . LEU A 1 170 ? -3.850 4.481 21.079 1.00 87.44 170 LEU A O 1
ATOM 1366 N N . VAL A 1 171 ? -3.650 5.027 18.917 1.00 84.00 171 VAL A N 1
ATOM 1367 C CA . VAL A 1 171 ? -5.065 4.799 18.591 1.00 84.00 171 VAL A CA 1
ATOM 1368 C C . VAL A 1 171 ? -5.424 3.319 18.737 1.00 84.00 171 VAL A C 1
ATOM 1370 O O . VAL A 1 171 ? -6.367 2.988 19.451 1.00 84.00 171 VAL A O 1
ATOM 1373 N N . PHE A 1 172 ? -4.644 2.421 18.133 1.00 83.62 172 PHE A N 1
ATOM 1374 C CA . PHE A 1 172 ? -4.904 0.982 18.171 1.00 83.62 172 PHE A CA 1
ATOM 1375 C C . PHE A 1 172 ? -4.692 0.370 19.558 1.00 83.62 172 PHE A C 1
ATOM 1377 O O . PHE A 1 172 ? -5.434 -0.540 19.917 1.00 83.62 172 PHE A O 1
ATOM 1384 N N . SER A 1 173 ? -3.746 0.866 20.366 1.00 87.62 173 SER A N 1
ATOM 1385 C CA . SER A 1 173 ? -3.586 0.412 21.758 1.00 87.62 173 SER A CA 1
ATOM 1386 C C . SER A 1 173 ? -4.741 0.842 22.659 1.00 87.62 173 SER A C 1
ATOM 1388 O O . SER A 1 173 ? -4.940 0.263 23.722 1.00 87.62 173 SER A O 1
ATOM 1390 N N . SER A 1 174 ? -5.480 1.874 22.251 1.00 86.44 174 SER A N 1
ATOM 1391 C CA . SER A 1 174 ? -6.602 2.433 23.007 1.00 86.44 174 SER A CA 1
ATOM 1392 C C . SER A 1 174 ? -7.943 1.802 22.640 1.00 86.44 174 SER A C 1
ATOM 1394 O O . SER A 1 174 ? -8.950 2.135 23.266 1.00 86.44 174 SER A O 1
ATOM 1396 N N . PHE A 1 175 ? -7.979 0.919 21.636 1.00 86.00 175 PHE A N 1
ATOM 1397 C CA . PHE A 1 175 ? -9.201 0.230 21.242 1.00 86.00 175 PHE A CA 1
ATOM 1398 C C . PHE A 1 175 ? -9.495 -0.955 22.147 1.00 86.00 175 PHE A C 1
ATOM 1400 O O . PHE A 1 175 ? -8.721 -1.906 22.252 1.00 86.00 175 PHE A O 1
ATOM 1407 N N . VAL A 1 176 ? -10.676 -0.912 22.752 1.00 84.75 176 VAL A N 1
ATOM 1408 C CA . VAL A 1 176 ? -11.261 -2.034 23.477 1.00 84.75 176 VAL A CA 1
ATOM 1409 C C . VAL A 1 176 ? -12.344 -2.641 22.595 1.00 84.75 176 VAL A C 1
ATOM 1411 O O . VAL A 1 176 ? -13.315 -1.971 22.238 1.00 84.75 176 VAL A O 1
ATOM 1414 N N . PHE A 1 177 ? -12.154 -3.905 22.219 1.00 81.69 177 PHE A N 1
ATOM 1415 C CA . PHE A 1 177 ? -13.139 -4.667 21.458 1.00 81.69 177 PHE A CA 1
ATOM 1416 C C . PHE A 1 177 ? -14.313 -5.077 22.346 1.00 81.69 177 PHE A C 1
ATOM 1418 O O . PHE A 1 177 ? -14.112 -5.515 23.478 1.00 81.69 177 PHE A O 1
ATOM 1425 N N . ILE A 1 178 ? -15.528 -5.001 21.797 1.00 78.44 178 ILE A N 1
ATOM 1426 C CA . ILE A 1 178 ? -16.755 -5.457 22.473 1.00 78.44 178 ILE A CA 1
ATOM 1427 C C . ILE A 1 178 ? -16.730 -6.983 22.693 1.00 78.44 178 ILE A C 1
ATOM 1429 O O . ILE A 1 178 ? -17.254 -7.474 23.691 1.00 78.44 178 ILE A O 1
ATOM 1433 N N . GLY A 1 179 ? -16.068 -7.737 21.804 1.00 82.56 179 GLY A N 1
ATOM 1434 C CA . GLY A 1 179 ? -15.916 -9.187 21.912 1.00 82.56 179 GLY A CA 1
ATOM 1435 C C . GLY A 1 179 ? -14.640 -9.726 21.256 1.00 82.56 179 GLY A C 1
ATOM 1436 O O . GLY A 1 179 ? -14.164 -9.217 20.242 1.00 82.56 179 GLY A O 1
ATOM 1437 N N . THR A 1 180 ? -14.089 -10.808 21.815 1.00 82.25 180 THR A N 1
ATOM 1438 C CA . THR A 1 180 ? -12.878 -11.477 21.296 1.00 82.25 180 THR A CA 1
ATOM 1439 C C . THR A 1 180 ? -13.108 -12.149 19.944 1.00 82.25 180 THR A C 1
ATOM 1441 O O . THR A 1 180 ? -12.220 -12.151 19.094 1.00 82.25 180 THR A O 1
ATOM 1444 N N . ARG A 1 181 ? -14.308 -12.694 19.714 1.00 83.12 181 ARG A N 1
ATOM 1445 C CA . ARG A 1 181 ? -14.684 -13.323 18.440 1.00 83.12 181 ARG A CA 1
ATOM 1446 C C . ARG A 1 181 ? -14.685 -12.318 17.287 1.00 83.12 181 ARG A C 1
ATOM 1448 O O . ARG A 1 181 ? -14.206 -12.644 16.203 1.00 83.12 181 ARG A O 1
ATOM 1455 N N . ASP A 1 182 ? -15.153 -11.103 17.549 1.00 80.56 182 ASP A N 1
ATOM 1456 C CA . ASP A 1 182 ? -15.196 -10.026 16.559 1.00 80.56 182 ASP A CA 1
ATOM 1457 C C . ASP A 1 182 ? -13.782 -9.511 16.265 1.00 80.56 182 ASP A C 1
ATOM 1459 O O . ASP A 1 182 ? -13.402 -9.366 15.103 1.00 80.56 182 ASP A O 1
ATOM 1463 N N . ALA A 1 183 ? -12.947 -9.383 17.304 1.00 82.56 183 ALA A N 1
ATOM 1464 C CA . ALA A 1 183 ? -11.538 -9.019 17.162 1.00 82.56 183 ALA A CA 1
ATOM 1465 C C . ALA A 1 183 ? -10.757 -10.006 16.274 1.00 82.56 183 ALA A C 1
ATOM 1467 O O . ALA A 1 183 ? -10.044 -9.595 15.356 1.00 82.56 183 ALA A O 1
ATOM 1468 N N . VAL A 1 184 ? -10.913 -11.316 16.505 1.00 86.06 184 VAL A N 1
ATOM 1469 C CA . VAL A 1 184 ? -10.259 -12.361 15.694 1.00 86.06 184 VAL A CA 1
ATOM 1470 C C . VAL A 1 184 ? -10.796 -12.364 14.258 1.00 86.06 184 VAL A C 1
ATOM 1472 O O . VAL A 1 184 ? -10.028 -12.550 13.308 1.00 86.06 184 VAL A O 1
ATOM 1475 N N . GLY A 1 185 ? -12.096 -12.122 14.079 1.00 86.00 185 GLY A N 1
ATOM 1476 C CA . GLY A 1 185 ? -12.723 -11.997 12.764 1.00 86.00 185 GLY A CA 1
ATOM 1477 C C . GLY A 1 185 ? -12.105 -10.875 11.931 1.00 86.00 185 GLY A C 1
ATOM 1478 O O . GLY A 1 185 ? -11.664 -11.118 10.808 1.00 86.00 185 GLY A O 1
ATOM 1479 N N . VAL A 1 186 ? -11.998 -9.674 12.496 1.00 84.56 186 VAL A N 1
ATOM 1480 C CA . VAL A 1 186 ? -11.370 -8.528 11.822 1.00 84.56 186 VAL A CA 1
ATOM 1481 C C . VAL A 1 186 ? -9.888 -8.800 11.561 1.00 84.56 186 VAL A C 1
ATOM 1483 O O . VAL A 1 186 ? -9.427 -8.692 10.426 1.00 84.56 186 VAL A O 1
ATOM 1486 N N . LEU A 1 187 ? -9.142 -9.243 12.576 1.00 83.88 187 LEU A N 1
ATOM 1487 C CA . LEU A 1 187 ? -7.703 -9.476 12.451 1.00 83.88 187 LEU A CA 1
ATOM 1488 C C . LEU A 1 187 ? -7.369 -10.504 11.361 1.00 83.88 187 LEU A C 1
ATOM 1490 O O . LEU A 1 187 ? -6.469 -10.279 10.553 1.00 83.88 187 LEU A O 1
ATOM 1494 N N . SER A 1 188 ? -8.101 -11.618 11.307 1.00 87.12 188 SER A N 1
ATOM 1495 C CA . SER A 1 188 ? -7.865 -12.668 10.308 1.00 87.12 188 SER A CA 1
ATOM 1496 C C . SER A 1 188 ? -8.116 -12.187 8.875 1.00 87.12 188 SER A C 1
ATOM 1498 O O . SER A 1 188 ? -7.332 -12.509 7.979 1.00 87.12 188 SER A O 1
ATOM 1500 N N . ARG A 1 189 ? -9.142 -11.355 8.647 1.00 88.00 189 ARG A N 1
ATOM 1501 C CA . ARG A 1 189 ? -9.401 -10.731 7.339 1.00 88.00 189 ARG A CA 1
ATOM 1502 C C . ARG A 1 189 ? -8.307 -9.731 6.963 1.00 88.00 189 ARG A C 1
ATOM 1504 O O . ARG A 1 189 ? -7.890 -9.713 5.805 1.00 88.00 189 ARG A O 1
ATOM 1511 N N . LEU A 1 190 ? -7.817 -8.930 7.915 1.00 84.00 190 LEU A N 1
ATOM 1512 C CA . LEU A 1 190 ? -6.692 -8.011 7.695 1.00 84.00 190 LEU A CA 1
ATOM 1513 C C . LEU A 1 190 ? -5.428 -8.783 7.295 1.00 84.00 190 LEU A C 1
ATOM 1515 O O . LEU A 1 190 ? -4.729 -8.416 6.350 1.00 84.00 190 LEU A O 1
ATOM 1519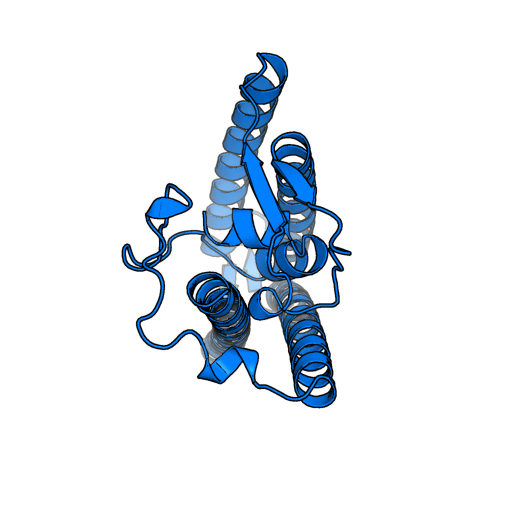 N N . MET A 1 191 ? -5.155 -9.887 7.998 1.00 86.44 191 MET A N 1
ATOM 1520 C CA . MET A 1 191 ? -4.026 -10.767 7.706 1.00 86.44 191 MET A CA 1
ATOM 1521 C C . MET A 1 191 ? -4.154 -11.404 6.323 1.00 86.44 191 MET A C 1
ATOM 1523 O O . MET A 1 191 ? -3.168 -11.444 5.590 1.00 86.44 191 MET A O 1
ATOM 1527 N N . ALA A 1 192 ? -5.348 -11.860 5.938 1.00 87.44 192 ALA A N 1
ATOM 1528 C CA . ALA A 1 192 ? -5.593 -12.433 4.617 1.00 87.44 192 ALA A CA 1
ATOM 1529 C C . ALA A 1 192 ? -5.316 -11.426 3.487 1.00 87.44 192 ALA A C 1
ATOM 1531 O O . ALA A 1 192 ? -4.624 -11.773 2.526 1.00 87.44 192 ALA A O 1
ATOM 1532 N N . SER A 1 193 ? -5.773 -10.175 3.630 1.00 88.44 193 SER A N 1
ATOM 1533 C CA . SER A 1 193 ? -5.435 -9.074 2.711 1.00 88.44 193 SER A CA 1
ATOM 1534 C C . SER A 1 193 ? -3.923 -8.882 2.593 1.00 88.44 193 SER A C 1
ATOM 1536 O O . SER A 1 193 ? -3.369 -8.971 1.494 1.00 88.44 193 SER A O 1
ATOM 1538 N N . ALA A 1 194 ? -3.241 -8.744 3.735 1.00 85.06 194 ALA A N 1
ATOM 1539 C CA . ALA A 1 194 ? -1.799 -8.527 3.766 1.00 85.06 194 ALA A CA 1
ATOM 1540 C C . ALA A 1 194 ? -1.020 -9.692 3.132 1.00 85.06 194 ALA A C 1
ATOM 1542 O O . ALA A 1 194 ? -0.033 -9.473 2.426 1.00 85.06 194 ALA A O 1
ATOM 1543 N N . ILE A 1 195 ? -1.455 -10.937 3.354 1.00 86.44 195 ILE A N 1
ATOM 1544 C CA . ILE A 1 195 ? -0.875 -12.124 2.713 1.00 86.44 195 ILE A CA 1
ATOM 1545 C C . ILE A 1 195 ? -1.088 -12.062 1.199 1.00 86.44 195 ILE A C 1
ATOM 1547 O O . ILE A 1 195 ? -0.135 -12.277 0.452 1.00 86.44 195 ILE A O 1
ATOM 1551 N N . CYS A 1 196 ? -2.293 -11.722 0.737 1.00 88.44 196 CYS A N 1
ATOM 1552 C CA . CYS A 1 196 ? -2.603 -11.607 -0.686 1.00 88.44 196 CYS A CA 1
ATOM 1553 C C . CYS A 1 196 ? -1.688 -10.586 -1.382 1.00 88.44 196 CYS A C 1
ATOM 1555 O O . CYS A 1 196 ? -1.021 -10.914 -2.368 1.00 88.44 196 CYS A O 1
ATOM 1557 N N . CYS A 1 197 ? -1.545 -9.387 -0.811 1.00 85.44 197 CYS A N 1
ATOM 1558 C CA . CYS A 1 197 ? -0.645 -8.364 -1.343 1.00 85.44 197 CYS A CA 1
ATOM 1559 C C . CYS A 1 197 ? 0.816 -8.807 -1.339 1.00 85.44 197 CYS A C 1
ATOM 1561 O O . CYS A 1 197 ? 1.542 -8.574 -2.310 1.00 85.44 197 CYS A O 1
ATOM 1563 N N . ARG A 1 198 ? 1.254 -9.503 -0.286 1.00 81.94 198 ARG A N 1
ATOM 1564 C CA . ARG A 1 198 ? 2.611 -10.059 -0.220 1.00 81.94 198 ARG A CA 1
ATOM 1565 C C . ARG A 1 198 ? 2.852 -11.103 -1.305 1.00 81.94 198 ARG A C 1
ATOM 1567 O O . ARG A 1 198 ? 3.905 -11.057 -1.936 1.00 81.94 198 ARG A O 1
ATOM 1574 N N . VAL A 1 199 ? 1.887 -11.980 -1.579 1.00 86.00 199 VAL A N 1
ATOM 1575 C CA . VAL A 1 199 ? 1.979 -12.966 -2.668 1.00 86.00 199 VAL A CA 1
ATOM 1576 C C . VAL A 1 199 ? 2.108 -12.271 -4.025 1.00 86.00 199 VAL A C 1
ATOM 1578 O O . VAL A 1 199 ? 2.963 -12.659 -4.820 1.00 86.00 199 VAL A O 1
ATOM 1581 N N . ILE A 1 200 ? 1.340 -11.206 -4.277 1.00 88.50 200 ILE A N 1
ATOM 1582 C CA . ILE A 1 200 ? 1.435 -10.428 -5.525 1.00 88.50 200 ILE A CA 1
ATOM 1583 C C . ILE A 1 200 ? 2.823 -9.788 -5.670 1.00 88.50 200 ILE A C 1
ATOM 1585 O O . ILE A 1 200 ? 3.444 -9.898 -6.729 1.00 88.50 200 ILE A O 1
ATOM 1589 N N . ILE A 1 201 ? 3.340 -9.157 -4.609 1.00 82.94 201 ILE A N 1
ATOM 1590 C CA . ILE A 1 201 ? 4.686 -8.561 -4.610 1.00 82.94 201 ILE A CA 1
ATOM 1591 C C . ILE A 1 201 ? 5.747 -9.630 -4.888 1.00 82.94 201 ILE A C 1
ATOM 1593 O O . ILE A 1 201 ? 6.616 -9.423 -5.735 1.00 82.94 201 ILE A O 1
ATOM 1597 N N . MET A 1 202 ? 5.679 -10.771 -4.198 1.00 79.69 202 MET A N 1
ATOM 1598 C CA . MET A 1 202 ? 6.628 -11.873 -4.383 1.00 79.69 202 MET A CA 1
ATOM 1599 C C . MET A 1 202 ? 6.584 -12.409 -5.811 1.00 79.69 202 MET A C 1
ATOM 1601 O O . MET A 1 202 ? 7.634 -12.638 -6.409 1.00 79.69 202 MET A O 1
ATOM 1605 N N . TYR A 1 203 ? 5.388 -12.542 -6.382 1.00 84.69 203 TYR A N 1
ATOM 1606 C CA . TYR A 1 203 ? 5.214 -12.953 -7.765 1.00 84.69 203 TYR A CA 1
ATOM 1607 C C . TYR A 1 203 ? 5.858 -11.955 -8.744 1.00 84.69 203 TYR A C 1
ATOM 1609 O O . TYR A 1 203 ? 6.649 -12.362 -9.595 1.00 84.69 203 TYR A O 1
ATOM 1617 N N . GLU A 1 204 ? 5.612 -10.649 -8.604 1.00 82.69 204 GLU A N 1
ATOM 1618 C CA . GLU A 1 204 ? 6.217 -9.642 -9.492 1.00 82.69 204 GLU A CA 1
ATOM 1619 C C . GLU A 1 204 ? 7.746 -9.571 -9.342 1.00 82.69 204 GLU A C 1
ATOM 1621 O O . GLU A 1 204 ? 8.449 -9.479 -10.348 1.00 82.69 204 GLU A O 1
ATOM 1626 N N . ILE A 1 205 ? 8.278 -9.671 -8.117 1.00 77.94 205 ILE A N 1
ATOM 1627 C CA . ILE A 1 205 ? 9.731 -9.707 -7.874 1.00 77.94 205 ILE A CA 1
ATOM 1628 C C . ILE A 1 205 ? 10.351 -10.976 -8.466 1.00 77.94 205 ILE A C 1
ATOM 1630 O O . ILE A 1 205 ? 11.413 -10.902 -9.080 1.00 77.94 205 ILE A O 1
ATOM 1634 N N . SER A 1 206 ? 9.693 -12.132 -8.335 1.00 77.06 206 SER A N 1
ATOM 1635 C CA . SER A 1 206 ? 10.171 -13.372 -8.958 1.00 77.06 206 SER A CA 1
ATOM 1636 C C . SER A 1 206 ? 10.225 -13.255 -10.483 1.00 77.06 206 SER A C 1
ATOM 1638 O O . SER A 1 206 ? 11.211 -13.659 -11.090 1.00 77.06 206 SER A O 1
ATOM 1640 N N . GLY A 1 207 ? 9.250 -12.577 -11.097 1.00 74.50 207 GLY A N 1
ATOM 1641 C CA . GLY A 1 207 ? 9.271 -12.275 -12.527 1.00 74.50 207 GLY A CA 1
ATOM 1642 C C . GLY A 1 207 ? 10.429 -11.363 -12.944 1.00 74.50 207 GLY A C 1
ATOM 1643 O O . GLY A 1 207 ? 10.939 -11.510 -14.048 1.00 74.50 207 GLY A O 1
ATOM 1644 N N . LEU A 1 208 ? 10.886 -10.457 -12.071 1.00 73.25 208 LEU A N 1
ATOM 1645 C CA . LEU A 1 208 ? 12.080 -9.635 -12.320 1.00 73.25 208 LEU A CA 1
ATOM 1646 C C . LEU A 1 208 ? 13.381 -10.443 -12.262 1.00 73.25 208 LEU A C 1
ATOM 1648 O O . LEU A 1 208 ? 14.352 -10.062 -12.906 1.00 73.25 208 LEU A O 1
ATOM 1652 N N . ARG A 1 209 ? 13.413 -11.544 -11.503 1.00 68.62 209 ARG A N 1
ATOM 1653 C CA . ARG A 1 209 ? 14.576 -12.441 -11.405 1.00 68.62 209 ARG A CA 1
ATOM 1654 C C . ARG A 1 209 ? 14.828 -13.226 -12.697 1.00 68.62 209 ARG A C 1
ATOM 1656 O O . ARG A 1 209 ? 15.946 -13.680 -12.941 1.00 68.62 209 ARG A O 1
ATOM 1663 N N . GLU A 1 210 ? 13.778 -13.416 -13.485 1.00 64.69 210 GLU A N 1
ATOM 1664 C CA . GLU A 1 210 ? 13.778 -14.258 -14.682 1.00 64.69 210 GLU A CA 1
ATOM 1665 C C . GLU A 1 210 ? 13.735 -13.465 -16.000 1.00 64.69 210 GLU A C 1
ATOM 1667 O O . GLU A 1 210 ? 13.880 -14.062 -17.068 1.00 64.69 210 GLU A O 1
ATOM 1672 N N . ALA A 1 211 ? 13.535 -12.142 -15.935 1.00 58.09 211 ALA A N 1
ATOM 1673 C CA . ALA A 1 211 ? 13.468 -11.235 -17.086 1.00 58.09 211 ALA A CA 1
ATOM 1674 C C . ALA A 1 211 ? 14.851 -10.796 -17.583 1.00 58.09 211 ALA A C 1
ATOM 1676 O O . ALA A 1 211 ? 15.005 -10.733 -18.826 1.00 58.09 211 ALA A O 1
#

pLDDT: mean 77.49, std 12.65, range [42.06, 94.94]